Protein AF-A0AAD9UF44-F1 (afdb_monomer)

InterPro domains:
  IPR000109 Proton-dependent oligopeptide transporter family [PF00854] (43-262)
  IPR018456 PTR2 family proton/oligopeptide symporter, conserved site [PS01022] (32-56)
  IPR018456 PTR2 family proton/oligopeptide symporter, conserved site [PS01023] (111-123)
  IPR036259 MFS transporter superfamily [G3DSA:1.20.1250.20] (1-266)
  IPR036259 MFS transporter superfamily [SSF103473] (2-171)

Solvent-accessible surface area (backbone atoms only — not comparable to full-atom values): 14264 Å² total; per-residue (Å²): 104,63,50,48,74,62,61,66,35,51,74,63,57,42,41,50,54,50,52,52,37,52,50,40,29,68,53,27,24,62,56,29,39,51,46,11,40,54,71,61,14,37,69,52,44,40,52,54,28,44,53,40,21,34,50,11,27,49,40,35,17,53,41,51,70,46,78,75,51,72,64,42,49,54,53,13,42,52,31,30,17,42,13,58,9,21,27,54,58,30,53,59,50,51,61,55,58,64,51,58,92,88,40,54,69,59,50,53,50,50,53,49,53,51,53,52,48,52,52,52,49,50,56,49,47,67,54,48,41,58,48,45,28,72,76,38,75,42,98,91,42,74,16,55,26,58,45,36,35,51,59,24,52,53,44,48,52,52,48,51,52,56,59,70,44,54,89,76,56,64,79,69,78,48,51,98,60,57,63,68,59,50,53,53,49,45,54,52,45,6,52,49,39,48,72,75,52,70,80,71,89,59,98,48,70,64,62,51,28,63,88,80,50,59,70,67,59,53,50,52,50,52,53,49,52,54,52,52,60,72,48,64,65,48,62,62,53,49,65,56,61,61,33,56,84,38,60,48,50,61,49,52,56,75,48,84,40,71,55,96,92,39,77,50,87,109

Mean predicted aligned error: 6.28 Å

Nearest PDB structures (foldseek):
  7pmy-assembly1_A  TM=9.221E-01  e=8.480E-14  Homo sapiens
  9bir-assembly1_A  TM=8.141E-01  e=5.556E-14  Rattus norvegicus
  9bis-assembly1_A  TM=8.127E-01  e=5.556E-14  Rattus norvegicus
  4uvm-assembly1_A  TM=8.093E-01  e=6.095E-09  Shewanella oneidensis MR-1
  7wn1-assembly1_A  TM=5.482E-01  e=1.557E-01  Plasmodium falciparum

pLDDT: mean 89.47, std 9.36, range [53.75, 98.31]

Secondary structure (DSSP, 8-state):
-HHHHTS---HHHHHHHHHHHHHHHHHHHHHHHHHIIIII-HHHHHHHHHHHHHHHHHHHHHHTTSS--THHHHHHHHHHHHHHHHHHHHHHHHHHTTS-TT-HHHHHHHHHHHHHHHHHHHHHHHHHHHHHHHH-EETTEE-HHHHHHHHHHHHHHHHHHHHHGGGTS--PPPPSS-HHHHHHHHHHHHHHHHHH-TTS--SSGGGGGBTTB-HHHHHHHHHHHHHHHHTTTHHHHHHHHGGGGTHHHHHHTTS--EETTEE---

Organism: Ridgeia piscesae (NCBI:txid27915)

Foldseek 3Di:
DCCCPQQVDDLVVVVVLLVVLVVLLQVLLVVLVLCQQAPDHLLVSLLVLLVLLLVLLVLQLVCLVDHRDPVSNSSSSNSNSNSNNSNVVSVLVQLLLQDDPVPVVVNVVSVVVVVVCVVVVVVCLVPVLLVQQPVDDDPRHGNSSVSSVVVSVVSVVVSVVSVVCVVVGDTDDRDHDRPVVVLVVLVVQLVVQCVPVVPDDDPDSSCSSPPVDDPVVSVVSVVVVVVVVVCVCVVVVCVVVSCVVRVVVVVVQVDFQDDPNDRDRD

Structure (mmCIF, N/CA/C/O backbone):
data_AF-A0AAD9UF44-F1
#
_entry.id   AF-A0AAD9UF44-F1
#
loop_
_atom_site.group_PDB
_atom_site.id
_atom_site.type_symbol
_atom_site.label_atom_id
_atom_site.label_alt_id
_atom_site.label_comp_id
_atom_site.label_asym_id
_atom_site.label_entity_id
_atom_site.label_seq_id
_atom_site.pdbx_PDB_ins_code
_atom_site.Cartn_x
_atom_site.Cartn_y
_atom_site.Cartn_z
_atom_site.occupancy
_atom_site.B_iso_or_equiv
_atom_site.auth_seq_id
_atom_site.auth_comp_id
_atom_site.auth_asym_id
_atom_site.auth_atom_id
_atom_site.pdbx_PDB_model_num
ATOM 1 N N . MET A 1 1 ? 13.968 -6.701 -10.784 1.00 79.31 1 MET A N 1
ATOM 2 C CA . MET A 1 1 ? 14.733 -6.682 -12.054 1.00 79.31 1 MET A CA 1
ATOM 3 C C . MET A 1 1 ? 15.156 -5.286 -12.457 1.00 79.31 1 MET A C 1
ATOM 5 O O . MET A 1 1 ? 16.344 -5.081 -12.625 1.00 79.31 1 MET A O 1
ATOM 9 N N . TYR A 1 2 ? 14.241 -4.314 -12.513 1.00 87.50 2 TYR A N 1
ATOM 10 C CA . TYR A 1 2 ? 14.585 -2.919 -12.820 1.00 87.50 2 TYR A CA 1
ATOM 11 C C . TYR A 1 2 ? 15.777 -2.379 -12.004 1.00 87.50 2 TYR A C 1
ATOM 13 O O . TYR A 1 2 ? 16.759 -1.916 -12.576 1.00 87.50 2 TYR A O 1
ATOM 21 N N . LEU A 1 3 ? 15.743 -2.547 -10.675 1.00 89.19 3 LEU A N 1
ATOM 22 C CA . LEU A 1 3 ? 16.818 -2.096 -9.780 1.00 89.19 3 LEU A CA 1
ATOM 23 C C . LEU A 1 3 ? 18.186 -2.721 -10.105 1.00 89.19 3 LEU A C 1
ATOM 25 O O . LEU A 1 3 ? 19.197 -2.039 -10.039 1.00 89.19 3 LEU A O 1
ATOM 29 N N . THR A 1 4 ? 18.230 -4.003 -10.473 1.00 88.50 4 THR A N 1
ATOM 30 C CA . THR A 1 4 ? 19.493 -4.720 -10.701 1.00 88.50 4 THR A CA 1
ATOM 31 C C . THR A 1 4 ? 19.984 -4.647 -12.145 1.00 88.50 4 THR A C 1
ATOM 33 O O . THR A 1 4 ? 21.180 -4.709 -12.369 1.00 88.50 4 THR A O 1
ATOM 36 N N . GLN A 1 5 ? 19.091 -4.546 -13.134 1.00 85.62 5 GLN A N 1
ATOM 37 C CA . GLN A 1 5 ? 19.452 -4.560 -14.560 1.00 85.62 5 GLN A CA 1
ATOM 38 C C . GLN A 1 5 ? 19.551 -3.165 -15.177 1.00 85.62 5 GLN A C 1
ATOM 40 O O . GLN A 1 5 ? 20.348 -2.969 -16.086 1.00 85.62 5 GLN A O 1
ATOM 45 N N . ARG A 1 6 ? 18.728 -2.206 -14.730 1.00 85.38 6 ARG A N 1
ATOM 46 C CA . ARG A 1 6 ? 18.731 -0.836 -15.269 1.00 85.38 6 ARG A CA 1
ATOM 47 C C . ARG A 1 6 ? 19.478 0.152 -14.389 1.00 85.38 6 ARG A C 1
ATOM 49 O O . ARG A 1 6 ? 20.141 1.024 -14.933 1.00 85.38 6 ARG A O 1
ATOM 56 N N . LEU A 1 7 ? 19.362 0.029 -13.067 1.00 88.00 7 LEU A N 1
ATOM 57 C CA . LEU A 1 7 ? 20.061 0.908 -12.118 1.00 88.00 7 LEU A CA 1
ATOM 58 C C . LEU A 1 7 ? 21.387 0.322 -11.613 1.00 88.00 7 LEU A C 1
ATOM 60 O O . LEU A 1 7 ? 22.055 0.970 -10.815 1.00 88.00 7 LEU A O 1
ATOM 64 N N . ASP A 1 8 ? 21.742 -0.886 -12.060 1.00 89.31 8 ASP A N 1
ATOM 65 C CA . ASP A 1 8 ? 22.980 -1.596 -11.707 1.00 89.31 8 ASP A CA 1
ATOM 66 C C . ASP A 1 8 ? 23.221 -1.731 -10.189 1.00 89.31 8 ASP A C 1
ATOM 68 O O . ASP A 1 8 ? 24.344 -1.746 -9.688 1.00 89.31 8 ASP A O 1
ATOM 72 N N . PHE A 1 9 ? 22.140 -1.816 -9.407 1.00 91.62 9 PHE A N 1
ATOM 73 C CA . PHE A 1 9 ? 22.252 -2.050 -7.973 1.00 91.62 9 PHE A CA 1
ATOM 74 C C . PHE A 1 9 ? 22.637 -3.494 -7.675 1.00 91.62 9 PHE A C 1
ATOM 76 O O . PHE A 1 9 ? 22.153 -4.440 -8.307 1.00 91.62 9 PHE A O 1
ATOM 83 N N . SER A 1 10 ? 23.428 -3.674 -6.613 1.00 93.69 10 SER A N 1
ATOM 84 C CA . SER A 1 10 ? 23.706 -5.002 -6.071 1.00 93.69 10 SER A CA 1
ATOM 85 C C . SER A 1 10 ? 22.402 -5.718 -5.685 1.00 93.69 10 SER A C 1
ATOM 87 O O . SER A 1 10 ? 21.395 -5.091 -5.334 1.00 93.69 10 SER A O 1
ATOM 89 N N . ARG A 1 11 ? 22.416 -7.057 -5.714 1.00 90.88 11 ARG A N 1
ATOM 90 C CA . ARG A 1 11 ? 21.256 -7.876 -5.312 1.00 90.88 11 ARG A CA 1
ATOM 91 C C . ARG A 1 11 ? 20.797 -7.554 -3.889 1.00 90.88 11 ARG A C 1
ATOM 93 O O . ARG A 1 11 ? 19.595 -7.557 -3.623 1.00 90.88 11 ARG A O 1
ATOM 100 N N . ASP A 1 12 ? 21.737 -7.248 -3.000 1.00 92.88 12 ASP A N 1
ATOM 101 C CA . ASP A 1 12 ? 21.445 -6.920 -1.609 1.00 92.88 12 ASP A CA 1
ATOM 102 C C . ASP A 1 12 ? 20.839 -5.523 -1.482 1.00 92.88 12 ASP A C 1
ATOM 104 O O . ASP A 1 12 ? 19.787 -5.382 -0.866 1.00 92.88 12 ASP A O 1
ATOM 108 N N . THR A 1 13 ? 21.399 -4.515 -2.160 1.00 93.12 13 THR A N 1
ATOM 109 C CA . THR A 1 13 ? 20.825 -3.157 -2.206 1.00 93.12 13 THR A CA 1
ATOM 110 C C . THR A 1 13 ? 19.405 -3.166 -2.774 1.00 93.12 13 THR A C 1
ATOM 112 O O . THR A 1 13 ? 18.510 -2.538 -2.212 1.00 93.12 13 THR A O 1
ATOM 115 N N . ALA A 1 14 ? 19.164 -3.915 -3.855 1.00 93.19 14 ALA A N 1
ATOM 116 C CA . ALA A 1 14 ? 17.833 -4.053 -4.440 1.00 93.19 14 ALA A CA 1
ATOM 117 C C . ALA A 1 14 ? 16.842 -4.741 -3.486 1.00 93.19 14 ALA A C 1
ATOM 119 O O . ALA A 1 14 ? 15.683 -4.335 -3.408 1.00 93.19 14 ALA A O 1
ATOM 120 N N . THR A 1 15 ? 17.300 -5.753 -2.742 1.00 93.56 15 THR A N 1
ATOM 121 C CA . THR A 1 15 ? 16.488 -6.454 -1.736 1.00 93.56 15 THR A CA 1
ATOM 122 C C . THR A 1 15 ? 16.142 -5.533 -0.567 1.00 93.56 15 THR A C 1
ATOM 124 O O . THR A 1 15 ? 14.986 -5.487 -0.155 1.00 93.56 15 THR A O 1
ATOM 127 N N . VAL A 1 16 ? 17.112 -4.759 -0.068 1.00 94.62 16 VAL A N 1
ATOM 128 C CA . VAL A 1 16 ? 16.886 -3.764 0.990 1.00 94.62 16 VAL A CA 1
ATOM 129 C C . VAL A 1 16 ? 15.868 -2.729 0.528 1.00 94.62 16 VAL A C 1
ATOM 131 O O . VAL A 1 16 ? 14.883 -2.513 1.222 1.00 94.62 16 VAL A O 1
ATOM 134 N N . LEU A 1 17 ? 16.043 -2.148 -0.662 1.00 94.75 17 LEU A N 1
ATOM 135 C CA . LEU A 1 17 ? 15.127 -1.129 -1.174 1.00 94.75 17 LEU A CA 1
ATOM 136 C C . LEU A 1 17 ? 13.700 -1.672 -1.366 1.00 94.75 17 LEU A C 1
ATOM 138 O O . LEU A 1 17 ? 12.736 -0.988 -1.026 1.00 94.75 17 LEU A O 1
ATOM 142 N N . PHE A 1 18 ? 13.562 -2.908 -1.857 1.00 94.88 18 PHE A N 1
ATOM 143 C CA . PHE A 1 18 ? 12.270 -3.586 -1.972 1.00 94.88 18 PHE A CA 1
ATOM 144 C C . PHE A 1 18 ? 11.593 -3.756 -0.605 1.00 94.88 18 PHE A C 1
ATOM 146 O O . PHE A 1 18 ? 10.444 -3.355 -0.435 1.00 94.88 18 PHE A O 1
ATOM 153 N N . HIS A 1 19 ? 12.303 -4.289 0.391 1.00 95.88 19 HIS A N 1
ATOM 154 C CA . HIS A 1 19 ? 11.729 -4.504 1.724 1.00 95.88 19 HIS A CA 1
ATOM 155 C C . HIS A 1 19 ? 11.497 -3.197 2.489 1.00 95.88 19 HIS A C 1
ATOM 157 O O . HIS A 1 19 ? 10.530 -3.100 3.237 1.00 95.88 19 HIS A O 1
ATOM 163 N N . SER A 1 20 ? 12.300 -2.153 2.260 1.00 96.44 20 SER A N 1
ATOM 164 C CA . SER A 1 20 ? 12.020 -0.805 2.770 1.00 96.44 20 SER A CA 1
ATOM 165 C C . SER A 1 20 ? 10.730 -0.232 2.181 1.00 96.44 20 SER A C 1
ATOM 167 O O . SER A 1 20 ? 9.935 0.361 2.907 1.00 96.44 20 SER A O 1
ATOM 169 N N . PHE A 1 21 ? 10.487 -0.444 0.885 1.00 96.69 21 PHE A N 1
ATOM 170 C CA . PHE A 1 21 ? 9.231 -0.070 0.236 1.00 96.69 21 PHE A CA 1
ATOM 171 C C . PHE A 1 21 ? 8.027 -0.833 0.814 1.00 96.69 21 PHE A C 1
ATOM 173 O O . PHE A 1 21 ? 6.990 -0.227 1.101 1.00 96.69 21 PHE A O 1
ATOM 180 N N . VAL A 1 22 ? 8.165 -2.146 1.025 1.00 95.88 22 VAL A N 1
ATOM 181 C CA . VAL A 1 22 ? 7.124 -2.979 1.647 1.00 95.88 22 VAL A CA 1
ATOM 182 C C . VAL A 1 22 ? 6.835 -2.501 3.070 1.00 95.88 22 VAL A C 1
ATOM 184 O O . VAL A 1 22 ? 5.681 -2.221 3.393 1.00 95.88 22 VAL A O 1
ATOM 187 N N . ALA A 1 23 ? 7.870 -2.314 3.893 1.00 95.88 23 ALA A N 1
ATOM 188 C CA . ALA A 1 23 ? 7.734 -1.817 5.259 1.00 95.88 23 ALA A CA 1
ATOM 189 C C . ALA A 1 23 ? 7.025 -0.456 5.300 1.00 95.88 23 ALA A C 1
ATOM 191 O O . ALA A 1 23 ? 6.068 -0.280 6.054 1.00 95.88 23 ALA A O 1
ATOM 192 N N . LEU A 1 24 ? 7.424 0.484 4.436 1.00 96.94 24 LEU A N 1
ATOM 193 C CA . LEU A 1 24 ? 6.758 1.780 4.313 1.00 96.94 24 LEU A CA 1
ATOM 194 C C . LEU A 1 24 ? 5.266 1.609 3.987 1.00 96.94 24 LEU A C 1
ATOM 196 O O . LEU A 1 24 ? 4.430 2.204 4.658 1.00 96.94 24 LEU A O 1
ATOM 200 N N . SER A 1 25 ? 4.931 0.742 3.029 1.00 96.75 25 SER A N 1
ATOM 201 C CA . SER A 1 25 ? 3.555 0.468 2.576 1.00 96.75 25 SER A CA 1
ATOM 202 C C . SER A 1 25 ? 2.647 -0.199 3.619 1.00 96.75 25 SER A C 1
ATOM 204 O O . SER A 1 25 ? 1.429 -0.265 3.415 1.00 96.75 25 SER A O 1
ATOM 206 N N . TYR A 1 26 ? 3.217 -0.728 4.706 1.00 95.19 26 TYR A N 1
ATOM 207 C CA . TYR A 1 26 ? 2.486 -1.331 5.826 1.00 95.19 26 TYR A CA 1
ATOM 208 C C . TYR A 1 26 ? 2.574 -0.520 7.128 1.00 95.19 26 TYR A C 1
ATOM 210 O O . TYR A 1 26 ? 1.765 -0.741 8.024 1.00 95.19 26 TYR A O 1
ATOM 218 N N . ILE A 1 27 ? 3.462 0.476 7.209 1.00 94.81 27 ILE A N 1
ATOM 219 C CA . ILE A 1 27 ? 3.512 1.458 8.307 1.00 94.81 27 ILE A CA 1
ATOM 220 C C . ILE A 1 27 ? 2.616 2.671 8.016 1.00 94.81 27 ILE A C 1
ATOM 222 O O . ILE A 1 27 ? 1.903 3.155 8.897 1.00 94.81 27 ILE A O 1
ATOM 226 N N . THR A 1 28 ? 2.598 3.150 6.770 1.00 95.62 28 THR A N 1
ATOM 227 C CA . THR A 1 28 ? 1.795 4.310 6.348 1.00 95.62 28 THR A CA 1
ATOM 228 C C . THR A 1 28 ? 0.273 4.169 6.515 1.00 95.62 28 THR A C 1
ATOM 230 O O . THR A 1 28 ? -0.350 5.211 6.739 1.00 95.62 28 THR A O 1
ATOM 233 N N . PRO A 1 29 ? -0.354 2.966 6.524 1.00 95.50 29 PRO A N 1
ATOM 234 C CA . PRO A 1 29 ? -1.749 2.804 6.934 1.00 95.50 29 PRO A CA 1
ATOM 235 C C . PRO A 1 29 ? -2.080 3.473 8.273 1.00 95.50 29 PRO A C 1
ATOM 237 O O . PRO A 1 29 ? -3.102 4.144 8.377 1.00 95.50 29 PRO A O 1
ATOM 240 N N . LEU A 1 30 ? -1.208 3.358 9.283 1.00 92.19 30 LEU A N 1
ATOM 241 C CA . LEU A 1 30 ? -1.450 3.943 10.606 1.00 92.19 30 LEU A CA 1
ATOM 242 C C . LEU A 1 30 ? -1.645 5.462 10.514 1.00 92.19 30 LEU A C 1
ATOM 244 O O . LEU A 1 30 ? -2.584 6.015 11.081 1.00 92.19 30 LEU A O 1
ATOM 248 N N . PHE A 1 31 ? -0.780 6.126 9.750 1.00 92.88 31 PHE A N 1
ATOM 249 C CA . PHE A 1 31 ? -0.865 7.564 9.524 1.00 92.88 31 PHE A CA 1
ATOM 250 C C . PHE A 1 31 ? -2.090 7.931 8.685 1.00 92.88 31 PHE A C 1
ATOM 252 O O . PHE A 1 31 ? -2.783 8.886 9.022 1.00 92.88 31 PHE A O 1
ATOM 259 N N . GLY A 1 32 ? -2.395 7.155 7.639 1.00 92.88 32 GLY A N 1
ATOM 260 C CA . GLY A 1 32 ? -3.593 7.349 6.821 1.00 92.88 32 GLY A CA 1
ATOM 261 C C . GLY A 1 32 ? -4.877 7.309 7.651 1.00 92.88 32 GLY A C 1
ATOM 262 O O . GLY A 1 32 ? -5.686 8.231 7.563 1.00 92.88 32 GLY A O 1
ATOM 263 N N . ALA A 1 33 ? -5.016 6.304 8.521 1.00 91.50 33 ALA A N 1
ATOM 264 C CA . ALA A 1 33 ? -6.160 6.162 9.419 1.00 91.50 33 ALA A CA 1
ATOM 265 C C . ALA A 1 33 ? -6.268 7.332 10.412 1.00 91.50 33 ALA A C 1
ATOM 267 O O . ALA A 1 33 ? -7.319 7.957 10.503 1.00 91.50 33 ALA A O 1
ATOM 268 N N . ILE A 1 34 ? -5.170 7.703 11.089 1.00 90.50 34 ILE A N 1
ATOM 269 C CA . ILE A 1 34 ? -5.163 8.837 12.034 1.00 90.50 34 ILE A CA 1
ATOM 270 C C . ILE A 1 34 ? -5.603 10.133 11.341 1.00 90.50 34 ILE A C 1
ATOM 272 O O . ILE A 1 34 ? -6.437 10.870 11.865 1.00 90.50 34 ILE A O 1
ATOM 276 N N . ILE A 1 35 ? -5.046 10.417 10.161 1.00 91.81 35 ILE A N 1
ATOM 277 C CA . ILE A 1 35 ? -5.339 11.638 9.402 1.00 91.81 35 ILE A CA 1
ATOM 278 C C . ILE A 1 35 ? -6.803 11.648 8.932 1.00 91.81 35 ILE A C 1
ATOM 280 O O . ILE A 1 35 ? -7.457 12.696 8.978 1.00 91.81 35 ILE A O 1
ATOM 284 N N . ALA A 1 36 ? -7.326 10.494 8.508 1.00 92.19 36 ALA A N 1
ATOM 285 C CA . ALA A 1 36 ? -8.703 10.350 8.048 1.00 92.19 36 ALA A CA 1
ATOM 286 C C . ALA A 1 36 ? -9.706 10.517 9.187 1.00 92.19 36 ALA A C 1
ATOM 288 O O . ALA A 1 36 ? -10.637 11.310 9.056 1.00 92.19 36 ALA A O 1
ATOM 289 N N . ASP A 1 37 ? -9.494 9.818 10.298 1.00 90.00 37 ASP A N 1
ATOM 290 C CA . ASP A 1 37 ? -10.449 9.788 11.400 1.00 90.00 37 ASP A CA 1
ATOM 291 C C . ASP A 1 37 ? -10.413 11.076 12.233 1.00 90.00 37 ASP A C 1
ATOM 293 O O . ASP A 1 37 ? -11.454 11.496 12.722 1.00 90.00 37 ASP A O 1
ATOM 297 N N . SER A 1 38 ? -9.251 11.736 12.365 1.00 87.62 38 SER A N 1
ATOM 298 C CA . SER A 1 38 ? -9.099 12.902 13.256 1.00 87.62 38 SER A CA 1
ATOM 299 C C . SER A 1 38 ? -9.236 14.269 12.576 1.00 87.62 38 SER A C 1
ATOM 301 O O . SER A 1 38 ? -9.514 15.245 13.270 1.00 87.62 38 SER A O 1
ATOM 303 N N . TYR A 1 39 ? -8.987 14.388 11.263 1.00 86.94 39 TYR A N 1
ATOM 304 C CA . TYR A 1 39 ? -8.827 15.709 10.628 1.00 86.94 39 TYR A CA 1
ATOM 305 C C . TYR A 1 39 ? -9.585 15.878 9.311 1.00 86.94 39 TYR A C 1
ATOM 307 O O . TYR A 1 39 ? -10.385 16.800 9.178 1.00 86.94 39 TYR A O 1
ATOM 315 N N . PHE A 1 40 ? -9.311 15.038 8.309 1.00 89.12 40 PHE A N 1
ATOM 316 C CA . PHE A 1 40 ? -9.731 15.323 6.929 1.00 89.12 40 PHE A CA 1
ATOM 317 C C . PHE A 1 40 ? -10.955 14.525 6.469 1.00 89.12 40 PHE A C 1
ATOM 319 O O . PHE A 1 40 ? -11.552 14.875 5.449 1.00 89.12 40 PHE A O 1
ATOM 326 N N . GLY A 1 41 ? -11.340 13.471 7.190 1.00 92.25 41 GLY A N 1
ATOM 327 C CA . GLY A 1 41 ? -12.344 12.509 6.743 1.00 92.25 41 GLY A CA 1
ATOM 328 C C . GLY A 1 41 ? -11.798 11.533 5.693 1.00 92.25 41 GLY A C 1
ATOM 329 O O . GLY A 1 41 ? -10.873 11.836 4.931 1.00 92.25 41 GLY A O 1
ATOM 330 N N . ARG A 1 42 ? -12.406 10.344 5.626 1.00 93.94 42 ARG A N 1
ATOM 331 C CA . ARG A 1 42 ? -11.946 9.222 4.785 1.00 93.94 42 ARG A CA 1
ATOM 332 C C . ARG A 1 42 ? -11.889 9.579 3.297 1.00 93.94 42 ARG A C 1
ATOM 334 O O . ARG A 1 42 ? -10.874 9.325 2.657 1.00 93.94 42 ARG A O 1
ATOM 341 N N . TYR A 1 43 ? -12.921 10.242 2.764 1.00 95.75 43 TYR A N 1
ATOM 342 C CA . TYR A 1 43 ? -12.984 10.641 1.349 1.00 95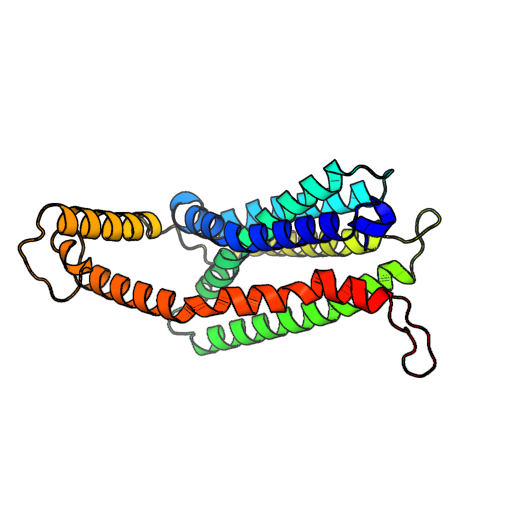.75 43 TYR A CA 1
ATOM 343 C C . TYR A 1 43 ? -11.791 11.516 0.921 1.00 95.75 43 TYR A C 1
ATOM 345 O O . TYR A 1 43 ? -11.130 11.227 -0.077 1.00 95.75 43 TYR A O 1
ATOM 353 N N . ASN A 1 44 ? -11.485 12.572 1.685 1.00 94.88 44 ASN A N 1
ATOM 354 C CA . ASN A 1 44 ? -10.415 13.506 1.328 1.00 94.88 44 ASN A CA 1
ATOM 355 C C . ASN A 1 44 ? -9.036 12.847 1.438 1.00 94.88 44 ASN A C 1
ATOM 357 O O . ASN A 1 44 ? -8.192 13.062 0.572 1.00 94.88 44 ASN A O 1
ATOM 361 N N . VAL A 1 45 ? -8.813 12.012 2.460 1.00 96.19 45 VAL A N 1
ATOM 362 C CA . VAL A 1 45 ? -7.549 11.272 2.608 1.00 96.19 45 VAL A CA 1
ATOM 363 C C . VAL A 1 45 ? -7.332 10.302 1.455 1.00 96.19 45 VAL A C 1
ATOM 365 O O . VAL A 1 45 ? -6.237 10.281 0.894 1.00 96.19 45 VAL A O 1
ATOM 368 N N . ILE A 1 46 ? -8.369 9.561 1.045 1.00 97.31 46 ILE A N 1
ATOM 369 C CA . ILE A 1 46 ? -8.295 8.685 -0.131 1.00 97.31 46 ILE A CA 1
ATOM 370 C C . ILE A 1 46 ? -7.912 9.502 -1.364 1.00 97.31 46 ILE A C 1
ATOM 372 O O . ILE A 1 46 ? -6.985 9.118 -2.073 1.00 97.31 46 ILE A O 1
ATOM 376 N N . LEU A 1 47 ? -8.566 10.643 -1.605 1.00 97.19 47 LEU A N 1
ATOM 377 C CA . LEU A 1 47 ? -8.297 11.474 -2.779 1.00 97.19 47 LEU A CA 1
ATOM 378 C C . LEU A 1 47 ? -6.865 12.039 -2.779 1.00 97.19 47 LEU A C 1
ATOM 380 O O . LEU A 1 47 ? -6.148 11.883 -3.767 1.00 97.19 47 LEU A O 1
ATOM 384 N N . TYR A 1 48 ? -6.420 12.653 -1.678 1.00 97.31 48 TYR A N 1
ATOM 385 C CA . TYR A 1 48 ? -5.081 13.246 -1.591 1.00 97.31 48 TYR A CA 1
ATOM 386 C C . TYR A 1 48 ? -3.976 12.197 -1.715 1.00 97.31 48 TYR A C 1
ATOM 388 O O . TYR A 1 48 ? -3.031 12.383 -2.484 1.00 97.31 48 TYR A O 1
ATOM 396 N N . LEU A 1 49 ? -4.104 11.066 -1.020 1.00 97.81 49 LEU A N 1
ATOM 397 C CA . LEU A 1 49 ? -3.121 9.992 -1.122 1.00 97.81 49 LEU A CA 1
ATOM 398 C C . LEU A 1 49 ? -3.162 9.293 -2.484 1.00 97.81 49 LEU A C 1
ATOM 400 O O . LEU A 1 49 ? -2.121 8.827 -2.945 1.00 97.81 49 LEU A O 1
ATOM 404 N N . SER A 1 50 ? -4.313 9.269 -3.164 1.00 97.81 50 SER A N 1
ATOM 405 C CA . SER A 1 50 ? -4.416 8.760 -4.538 1.00 97.81 50 SER A CA 1
ATOM 406 C C . SER A 1 50 ? -3.632 9.627 -5.521 1.00 97.81 50 SER A C 1
ATOM 408 O O . SER A 1 50 ? -2.933 9.095 -6.380 1.00 97.81 50 SER A O 1
ATOM 410 N N . VAL A 1 51 ? -3.657 10.953 -5.349 1.00 98.00 51 VAL A N 1
ATOM 411 C CA . VAL A 1 51 ? -2.829 11.885 -6.135 1.00 98.00 51 VAL A CA 1
ATOM 412 C C . VAL A 1 51 ? -1.338 11.695 -5.838 1.00 98.00 51 VAL A C 1
ATOM 414 O O . VAL A 1 51 ? -0.531 11.666 -6.768 1.00 98.00 51 VAL A O 1
ATOM 417 N N . VAL A 1 52 ? -0.955 11.506 -4.570 1.00 98.25 52 VAL A N 1
ATOM 418 C CA . VAL A 1 52 ? 0.434 11.180 -4.187 1.00 98.25 52 VAL A CA 1
ATOM 419 C C . VAL A 1 52 ? 0.886 9.865 -4.831 1.00 98.25 52 VAL A C 1
ATOM 421 O O . VAL A 1 52 ? 1.966 9.804 -5.422 1.00 98.25 52 VAL A O 1
ATOM 424 N N . TYR A 1 53 ? 0.042 8.831 -4.785 1.00 98.31 53 TYR A N 1
ATOM 425 C CA . TYR A 1 53 ? 0.317 7.538 -5.409 1.00 98.31 53 TYR A CA 1
ATOM 426 C C . TYR A 1 53 ? 0.472 7.687 -6.932 1.00 98.31 53 TYR A C 1
ATOM 428 O O . TYR A 1 53 ? 1.465 7.236 -7.508 1.00 98.31 53 TYR A O 1
ATOM 436 N N . LEU A 1 54 ? -0.462 8.367 -7.600 1.00 98.31 54 LEU A N 1
ATOM 437 C CA . LEU A 1 54 ? -0.390 8.631 -9.036 1.00 98.31 54 LEU A CA 1
ATOM 438 C C . LEU A 1 54 ? 0.897 9.380 -9.410 1.00 98.31 54 LEU A C 1
ATOM 440 O O . LEU A 1 54 ? 1.592 8.977 -10.341 1.00 98.31 54 LEU A O 1
ATOM 444 N N . THR A 1 55 ? 1.263 10.406 -8.641 1.00 98.19 55 THR A N 1
ATOM 445 C CA . THR A 1 55 ? 2.502 11.172 -8.841 1.00 98.19 55 THR A CA 1
ATOM 446 C C . THR A 1 55 ? 3.733 10.271 -8.745 1.00 98.19 55 THR A C 1
ATOM 448 O O . THR A 1 55 ? 4.605 10.325 -9.611 1.00 98.19 55 THR A O 1
ATOM 451 N N . GLY A 1 56 ? 3.784 9.378 -7.752 1.00 98.12 56 GLY A N 1
ATOM 452 C CA . GLY A 1 56 ? 4.848 8.382 -7.633 1.00 98.12 56 GLY A CA 1
ATOM 453 C C . GLY A 1 56 ? 4.944 7.451 -8.848 1.00 98.12 56 GLY A C 1
ATOM 454 O O . GLY A 1 56 ? 6.043 7.231 -9.357 1.00 98.12 56 GLY A O 1
ATOM 455 N N . ASN A 1 57 ? 3.816 6.959 -9.375 1.00 97.56 57 ASN A N 1
ATOM 456 C CA . ASN A 1 57 ? 3.813 6.129 -10.590 1.00 97.56 57 ASN A CA 1
ATOM 457 C C . ASN A 1 57 ? 4.274 6.903 -11.834 1.00 97.56 57 ASN A C 1
ATOM 459 O O . ASN A 1 57 ? 5.011 6.357 -12.656 1.00 97.56 57 ASN A O 1
ATOM 463 N N . ILE A 1 58 ? 3.880 8.173 -11.973 1.00 97.06 58 ILE A N 1
ATOM 464 C CA . ILE A 1 58 ? 4.327 9.034 -13.077 1.00 97.06 58 ILE A CA 1
ATOM 465 C C . ILE A 1 58 ? 5.844 9.238 -13.003 1.00 97.06 58 ILE A C 1
ATOM 467 O O . ILE A 1 58 ? 6.531 9.046 -14.004 1.00 97.06 58 ILE A O 1
ATOM 471 N N . ILE A 1 59 ? 6.389 9.542 -11.819 1.00 96.44 59 ILE A N 1
ATOM 472 C CA . ILE A 1 59 ? 7.840 9.683 -11.624 1.00 96.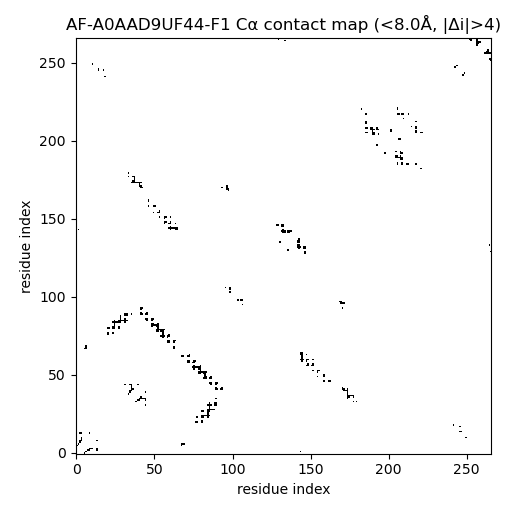44 59 ILE A CA 1
ATOM 473 C C . ILE A 1 59 ? 8.556 8.363 -11.941 1.00 96.44 59 ILE A C 1
ATOM 475 O O . ILE A 1 59 ? 9.556 8.379 -12.659 1.00 96.44 59 ILE A O 1
ATOM 479 N N . MET A 1 60 ? 8.043 7.214 -11.483 1.00 95.50 60 MET A N 1
ATOM 480 C CA . MET A 1 60 ? 8.617 5.902 -11.819 1.00 95.50 60 MET A CA 1
ATOM 481 C C . MET A 1 60 ? 8.647 5.672 -13.337 1.00 95.50 60 MET A C 1
ATOM 483 O O . MET A 1 60 ? 9.653 5.234 -13.887 1.00 95.50 60 MET A O 1
ATOM 487 N N . THR A 1 61 ? 7.558 6.016 -14.023 1.00 94.06 61 THR A N 1
ATOM 488 C CA . THR A 1 61 ? 7.417 5.845 -15.474 1.00 94.06 61 THR A CA 1
ATOM 489 C C . THR A 1 61 ? 8.395 6.730 -16.243 1.00 94.06 61 THR A C 1
ATOM 491 O O . THR A 1 61 ? 9.128 6.234 -17.094 1.00 94.06 61 THR A O 1
ATOM 494 N N . ILE A 1 62 ? 8.460 8.024 -15.911 1.00 92.56 62 ILE A N 1
ATOM 495 C CA . ILE A 1 62 ? 9.367 8.982 -16.561 1.00 92.56 62 ILE A CA 1
ATOM 496 C C . ILE A 1 62 ? 10.825 8.582 -16.321 1.00 92.56 62 ILE A C 1
ATOM 498 O O . ILE A 1 62 ? 11.624 8.550 -17.253 1.00 92.56 62 ILE A O 1
ATOM 502 N N . THR A 1 63 ? 11.175 8.229 -15.083 1.00 92.00 63 THR A N 1
ATOM 503 C CA . THR A 1 63 ? 12.559 7.876 -14.724 1.00 92.00 63 THR A CA 1
ATOM 504 C C . THR A 1 63 ? 13.023 6.573 -15.370 1.00 92.00 63 THR A C 1
ATOM 506 O O . THR A 1 63 ? 14.214 6.411 -15.618 1.00 92.00 63 THR A O 1
ATOM 509 N N . ALA A 1 64 ? 12.091 5.682 -15.719 1.00 89.50 64 ALA A N 1
ATOM 510 C CA . ALA A 1 64 ? 12.371 4.495 -16.518 1.00 89.50 64 ALA A CA 1
ATOM 511 C C . ALA A 1 64 ? 12.600 4.791 -18.017 1.00 89.50 64 ALA A C 1
ATOM 513 O O . ALA A 1 64 ? 13.111 3.920 -18.722 1.00 89.50 64 ALA A O 1
ATOM 514 N N . MET A 1 65 ? 12.229 5.981 -18.512 1.00 87.31 65 MET A N 1
ATOM 515 C CA . MET A 1 65 ? 12.488 6.432 -19.893 1.00 87.31 65 MET A CA 1
ATOM 516 C C . MET A 1 65 ? 13.804 7.206 -20.030 1.00 87.31 65 MET A C 1
ATOM 518 O O . MET A 1 65 ? 14.390 7.248 -21.109 1.00 87.31 65 MET A O 1
ATOM 522 N N . THR A 1 66 ? 14.255 7.849 -18.955 1.00 85.44 66 THR A N 1
ATOM 523 C CA . THR A 1 66 ? 15.493 8.636 -18.931 1.00 85.44 66 THR A CA 1
ATOM 524 C C . THR A 1 66 ? 16.723 7.761 -18.665 1.00 85.44 66 THR A C 1
ATOM 526 O O . THR A 1 66 ? 16.580 6.631 -18.189 1.00 85.44 66 THR A O 1
ATOM 529 N N . PRO A 1 67 ? 17.949 8.262 -18.919 1.00 82.88 67 PRO A N 1
ATOM 530 C CA . PRO A 1 67 ? 19.165 7.588 -18.478 1.00 82.88 67 PRO A CA 1
ATOM 531 C C . PRO A 1 67 ? 19.117 7.228 -16.981 1.00 82.88 67 PRO A C 1
ATOM 533 O O . PRO A 1 67 ? 18.489 7.960 -16.209 1.00 82.88 67 PRO A O 1
ATOM 536 N N . PRO A 1 68 ? 19.768 6.125 -16.557 1.00 82.38 68 PRO A N 1
ATOM 537 C CA . PRO A 1 68 ? 19.673 5.625 -15.191 1.00 82.38 68 PRO A CA 1
ATOM 538 C C . PRO A 1 68 ? 20.039 6.694 -14.162 1.00 82.38 68 PRO A C 1
ATOM 540 O O . PRO A 1 68 ? 21.186 7.125 -14.064 1.00 82.38 68 PRO A O 1
ATOM 543 N N . PHE A 1 69 ? 19.053 7.099 -13.367 1.00 88.12 69 PHE A N 1
ATOM 544 C CA . PHE A 1 69 ? 19.244 8.024 -12.261 1.00 88.12 69 PHE A CA 1
ATOM 545 C C . PHE A 1 69 ? 18.539 7.482 -11.027 1.00 88.12 69 PHE A C 1
ATOM 547 O O . PHE A 1 69 ? 17.313 7.437 -10.964 1.00 88.12 69 PHE A O 1
ATOM 554 N N . TRP A 1 70 ? 19.325 7.047 -10.044 1.00 88.00 70 TRP A N 1
ATOM 555 C CA . TRP A 1 70 ? 18.838 6.279 -8.898 1.00 88.00 70 TRP A CA 1
ATOM 556 C C . TRP A 1 70 ? 17.823 7.022 -8.021 1.00 88.00 70 TRP A C 1
ATOM 558 O O . TRP A 1 70 ? 16.934 6.396 -7.442 1.00 88.00 70 TRP A O 1
ATOM 568 N N . LEU A 1 71 ? 17.935 8.349 -7.925 1.00 93.25 71 LEU A N 1
ATOM 569 C CA . LEU A 1 71 ? 17.091 9.155 -7.046 1.00 93.25 71 LEU A CA 1
ATOM 570 C C . LEU A 1 71 ? 15.626 9.136 -7.497 1.00 93.25 71 LEU A C 1
ATOM 572 O O . LEU A 1 71 ? 14.731 9.093 -6.659 1.00 93.25 71 LEU A O 1
ATOM 576 N N . GLY A 1 72 ? 15.378 9.119 -8.808 1.00 93.69 72 GLY A N 1
ATOM 577 C CA . GLY A 1 72 ? 14.030 9.118 -9.372 1.00 93.69 72 GLY A CA 1
ATOM 578 C C . GLY A 1 72 ? 13.182 7.930 -8.894 1.00 93.69 72 GLY A C 1
ATOM 579 O O . GLY A 1 72 ? 12.148 8.141 -8.258 1.00 93.69 72 GLY A O 1
ATOM 580 N N . PRO A 1 73 ? 13.634 6.683 -9.110 1.00 93.94 73 PRO A N 1
ATOM 581 C CA . PRO A 1 73 ? 12.969 5.484 -8.610 1.00 93.94 73 PRO A CA 1
ATOM 582 C C . PRO A 1 73 ? 12.846 5.427 -7.085 1.00 93.94 73 PRO A C 1
ATOM 584 O O . PRO A 1 73 ? 11.829 4.955 -6.587 1.00 93.94 73 PRO A O 1
ATOM 587 N N . VAL A 1 74 ? 13.833 5.920 -6.328 1.00 95.31 74 VAL A N 1
ATOM 588 C CA . VAL A 1 74 ? 13.752 5.957 -4.855 1.00 95.31 74 VAL A CA 1
ATOM 589 C C . VAL A 1 74 ? 12.648 6.907 -4.389 1.00 95.31 74 VAL A C 1
ATOM 591 O O . VAL A 1 74 ? 11.804 6.514 -3.585 1.00 95.31 74 VAL A O 1
ATOM 594 N N . VAL A 1 75 ? 12.602 8.129 -4.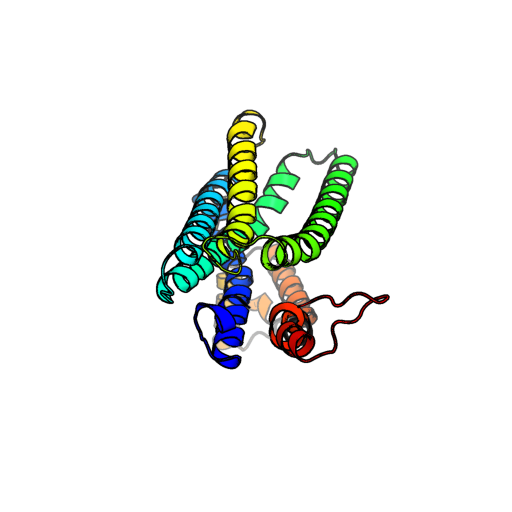929 1.00 96.75 75 VAL A N 1
ATOM 595 C CA . VAL A 1 75 ? 11.534 9.099 -4.637 1.00 96.75 75 VAL A CA 1
ATOM 596 C C . VAL A 1 75 ? 10.174 8.534 -5.045 1.00 96.75 75 VAL A C 1
ATOM 598 O O . VAL A 1 75 ? 9.218 8.605 -4.273 1.00 96.75 75 VAL A O 1
ATOM 601 N N . ALA A 1 76 ? 10.091 7.908 -6.220 1.00 97.38 76 ALA A N 1
ATOM 602 C CA . ALA A 1 76 ? 8.873 7.263 -6.684 1.00 97.38 76 ALA A CA 1
ATOM 603 C C . ALA A 1 76 ? 8.397 6.152 -5.735 1.00 97.38 76 ALA A C 1
ATOM 605 O O . ALA A 1 76 ? 7.220 6.127 -5.388 1.00 97.38 76 ALA A O 1
ATOM 606 N N . LEU A 1 77 ? 9.289 5.271 -5.266 1.00 97.06 77 LEU A N 1
ATOM 607 C CA . LEU A 1 77 ? 8.945 4.210 -4.312 1.00 97.06 77 LEU A CA 1
ATOM 608 C C . LEU A 1 77 ? 8.439 4.772 -2.980 1.00 97.06 77 LEU A C 1
ATOM 610 O O . LEU A 1 77 ? 7.483 4.235 -2.428 1.00 97.06 77 LEU A O 1
ATOM 614 N N . ILE A 1 78 ? 9.023 5.865 -2.482 1.00 98.06 78 ILE A N 1
ATOM 615 C CA . ILE A 1 78 ? 8.550 6.527 -1.257 1.00 98.06 78 ILE A CA 1
ATOM 616 C C . ILE A 1 78 ? 7.127 7.065 -1.447 1.00 98.06 78 ILE A C 1
ATOM 618 O O . ILE A 1 78 ? 6.258 6.824 -0.606 1.00 98.06 78 ILE A O 1
ATOM 622 N N . LEU A 1 79 ? 6.862 7.756 -2.559 1.00 98.25 79 LEU A N 1
ATOM 623 C CA . LEU A 1 79 ? 5.534 8.299 -2.863 1.00 98.25 79 LEU A CA 1
ATOM 624 C C . LEU A 1 79 ? 4.500 7.189 -3.080 1.00 98.25 79 LEU A C 1
ATOM 626 O O . LEU A 1 79 ? 3.414 7.243 -2.505 1.00 98.25 79 LEU A O 1
ATOM 630 N N . ILE A 1 80 ? 4.851 6.155 -3.850 1.00 98.31 80 ILE A N 1
ATOM 631 C CA . ILE A 1 80 ? 3.996 4.986 -4.086 1.00 98.31 80 ILE A CA 1
ATOM 632 C C . ILE A 1 80 ? 3.694 4.284 -2.763 1.00 98.31 80 ILE A C 1
ATOM 634 O O . ILE A 1 80 ? 2.529 4.018 -2.486 1.00 98.31 80 ILE A O 1
ATOM 638 N N . GLY A 1 81 ? 4.709 4.021 -1.935 1.00 97.94 81 GLY A N 1
ATOM 639 C CA . GLY A 1 81 ? 4.555 3.321 -0.657 1.00 97.94 81 GLY A CA 1
ATOM 640 C C . GLY A 1 81 ? 3.712 4.111 0.345 1.00 97.94 81 GLY A C 1
ATOM 641 O O . GLY A 1 81 ? 2.882 3.553 1.063 1.00 97.94 81 GLY A O 1
ATOM 642 N N . THR A 1 82 ? 3.859 5.436 0.340 1.00 97.81 82 THR A N 1
ATOM 643 C CA . THR A 1 82 ? 3.036 6.337 1.156 1.00 97.81 82 THR A CA 1
ATOM 644 C C . THR A 1 82 ? 1.586 6.356 0.686 1.00 97.81 82 THR A C 1
ATOM 646 O O . THR A 1 82 ? 0.679 6.183 1.498 1.00 97.81 82 THR A O 1
ATOM 649 N N . GLY A 1 83 ? 1.362 6.507 -0.620 1.00 97.56 83 GLY A N 1
ATOM 650 C CA . GLY A 1 83 ? 0.029 6.520 -1.210 1.00 97.56 83 GLY A CA 1
ATOM 651 C C . GLY A 1 83 ? -0.699 5.186 -1.040 1.00 97.56 83 GLY A C 1
ATOM 652 O O . GLY A 1 83 ? -1.769 5.144 -0.442 1.00 97.56 83 GLY A O 1
ATOM 653 N N . THR A 1 84 ? -0.102 4.079 -1.492 1.00 96.12 84 THR A N 1
ATOM 654 C CA . THR A 1 84 ? -0.724 2.747 -1.412 1.00 96.12 84 THR A CA 1
ATOM 655 C C . THR A 1 84 ? -1.031 2.344 0.028 1.00 96.12 84 THR A C 1
ATOM 657 O O . THR A 1 84 ? -2.132 1.882 0.311 1.00 96.12 84 THR A O 1
ATOM 660 N N . GLY A 1 85 ? -0.104 2.558 0.966 1.00 95.88 85 GLY A N 1
ATOM 661 C CA . GLY A 1 85 ? -0.321 2.168 2.352 1.00 95.88 85 GLY A CA 1
ATOM 662 C C . GLY A 1 85 ? -1.346 3.051 3.060 1.00 95.88 85 GLY A C 1
ATOM 663 O O . GLY A 1 85 ? -2.271 2.526 3.674 1.00 95.88 85 GLY A O 1
ATOM 664 N N . GLY A 1 86 ? -1.268 4.376 2.924 1.00 95.56 86 GLY A N 1
ATOM 665 C CA . GLY A 1 86 ? -2.201 5.268 3.619 1.00 95.56 86 GLY A CA 1
ATOM 666 C C . GLY A 1 86 ? -3.655 5.185 3.117 1.00 95.56 86 GLY A C 1
ATOM 667 O O . GLY A 1 86 ? -4.579 5.460 3.881 1.00 95.56 86 GLY A O 1
ATOM 668 N N . ILE A 1 87 ? -3.885 4.750 1.871 1.00 96.44 87 ILE A N 1
ATOM 669 C CA . ILE A 1 87 ? -5.234 4.545 1.310 1.00 96.44 87 ILE A CA 1
ATOM 670 C C . ILE A 1 87 ? -5.914 3.289 1.889 1.00 96.44 87 ILE A C 1
ATOM 672 O O . ILE A 1 87 ? -7.128 3.305 2.104 1.00 96.44 87 ILE A O 1
ATOM 676 N N . LYS A 1 88 ? -5.156 2.213 2.166 1.00 94.19 88 LYS A N 1
ATOM 677 C CA . LYS A 1 88 ? -5.676 0.885 2.567 1.00 94.19 88 LYS A CA 1
ATOM 678 C C . LYS A 1 88 ? -6.735 0.907 3.682 1.00 94.19 88 LYS A C 1
ATOM 680 O O . LYS A 1 88 ? -7.804 0.336 3.466 1.00 94.19 88 LYS A O 1
ATOM 685 N N . PRO A 1 89 ? -6.497 1.523 4.857 1.00 93.19 89 PRO A N 1
ATOM 686 C CA . PRO A 1 89 ? -7.482 1.495 5.938 1.00 93.19 89 PRO A CA 1
ATOM 687 C C . PRO A 1 89 ? -8.703 2.363 5.618 1.00 93.19 89 PRO A C 1
ATOM 689 O O . PRO A 1 89 ? -9.805 2.072 6.074 1.00 93.19 89 PRO A O 1
ATOM 692 N N . CYS A 1 90 ? -8.522 3.402 4.799 1.00 94.31 90 CYS A N 1
ATOM 693 C CA . CYS A 1 90 ? -9.563 4.370 4.488 1.00 94.31 90 CYS A CA 1
ATOM 694 C C . CYS A 1 90 ? -10.561 3.832 3.458 1.00 94.31 90 CYS A C 1
ATOM 696 O O . CYS A 1 90 ? -11.757 4.031 3.632 1.00 94.31 90 CYS A O 1
ATOM 698 N N . VAL A 1 91 ? -10.100 3.150 2.400 1.00 95.50 91 VAL A N 1
ATOM 699 C CA . VAL A 1 91 ? -10.977 2.654 1.317 1.00 95.50 91 VAL A CA 1
ATOM 700 C C . VAL A 1 91 ? -11.943 1.589 1.810 1.00 95.50 91 VAL A C 1
ATOM 702 O O . VAL A 1 91 ? -13.128 1.663 1.501 1.00 95.50 91 VAL A O 1
ATOM 705 N N . ASN A 1 92 ? -11.459 0.633 2.606 1.00 92.50 92 ASN A N 1
ATOM 706 C CA . ASN A 1 92 ? -12.308 -0.435 3.132 1.00 92.50 92 ASN A CA 1
ATOM 707 C C . ASN A 1 92 ? -13.388 0.133 4.059 1.00 92.50 92 ASN A C 1
ATOM 709 O O . ASN A 1 92 ? -14.558 -0.222 3.937 1.00 92.50 92 ASN A O 1
ATOM 713 N N . ALA A 1 93 ? -12.998 1.053 4.946 1.00 93.06 93 ALA A N 1
ATOM 714 C CA . ALA A 1 93 ? -13.921 1.710 5.861 1.00 93.06 93 ALA A CA 1
ATOM 715 C C . ALA A 1 93 ? -14.933 2.594 5.110 1.00 93.06 93 ALA A C 1
ATOM 717 O O . ALA A 1 93 ? -16.131 2.490 5.344 1.00 93.06 93 ALA A O 1
ATOM 718 N N . PHE A 1 94 ? -14.472 3.393 4.143 1.00 95.62 94 PHE A N 1
ATOM 719 C CA . PHE A 1 94 ? -15.336 4.243 3.321 1.00 95.62 94 PHE A CA 1
ATOM 720 C C . PHE A 1 94 ? -16.327 3.440 2.472 1.00 95.62 94 PHE A C 1
ATOM 722 O O . PHE A 1 94 ? -17.476 3.850 2.327 1.00 95.62 94 PHE A O 1
ATOM 729 N N . GLY A 1 95 ? -15.901 2.297 1.923 1.00 95.50 95 GLY A N 1
ATOM 730 C CA . GLY A 1 95 ? -16.780 1.377 1.203 1.00 95.50 95 GLY A CA 1
ATOM 731 C C . GLY A 1 95 ? -17.869 0.798 2.105 1.00 95.50 95 GLY A C 1
ATOM 732 O O . GLY A 1 95 ? -19.033 0.775 1.714 1.00 95.50 95 GLY A O 1
ATOM 733 N N . GLY A 1 96 ? -17.513 0.411 3.334 1.00 94.88 96 GLY A N 1
ATOM 734 C CA . GLY A 1 96 ? -18.477 -0.061 4.330 1.00 94.88 96 GLY A CA 1
ATOM 735 C C . GLY A 1 96 ? -19.483 1.009 4.764 1.00 94.88 96 GLY A C 1
ATOM 736 O O . GLY A 1 96 ? -20.665 0.708 4.906 1.00 94.88 96 GLY A O 1
ATOM 737 N N . ASP A 1 97 ? -19.051 2.270 4.882 1.00 94.50 97 ASP A N 1
ATOM 738 C CA . ASP A 1 97 ? -19.920 3.395 5.267 1.00 94.50 97 ASP A CA 1
ATOM 739 C C . ASP A 1 97 ? -21.072 3.658 4.279 1.00 94.50 97 ASP A C 1
ATOM 741 O O . ASP A 1 97 ? -22.030 4.359 4.623 1.00 94.50 97 ASP A O 1
ATOM 745 N N . GLN A 1 98 ? -20.989 3.129 3.050 1.00 96.12 98 GLN A N 1
ATOM 746 C CA . GLN A 1 98 ? -22.020 3.323 2.027 1.00 96.12 98 GLN A CA 1
ATOM 747 C C . GLN A 1 98 ? -23.304 2.536 2.313 1.00 96.12 98 GLN A C 1
ATOM 749 O O . GLN A 1 98 ? -24.355 2.877 1.773 1.00 96.12 98 GLN A O 1
ATOM 754 N N . PHE A 1 99 ? -23.235 1.519 3.172 1.00 95.88 99 PHE A N 1
ATOM 755 C CA . PHE A 1 99 ? -24.365 0.668 3.522 1.00 95.88 99 PHE A CA 1
ATOM 756 C C . PHE A 1 99 ? -24.996 1.115 4.842 1.00 95.88 99 PHE A C 1
ATOM 758 O O . PHE A 1 99 ? -24.331 1.632 5.744 1.00 95.88 99 PHE A O 1
ATOM 765 N N . ASN A 1 100 ? -26.309 0.938 4.960 1.00 94.06 100 ASN A N 1
ATOM 766 C CA . ASN A 1 100 ? -27.010 1.141 6.222 1.00 94.06 100 ASN A CA 1
ATOM 767 C C . ASN A 1 100 ? -26.935 -0.128 7.098 1.00 94.06 100 ASN A C 1
ATOM 769 O O . ASN A 1 100 ? -26.694 -1.217 6.574 1.00 94.06 100 ASN A O 1
ATOM 773 N N . PRO A 1 101 ? -27.137 -0.023 8.427 1.00 91.94 101 PRO A N 1
ATOM 774 C CA . PRO A 1 101 ? -27.010 -1.165 9.343 1.00 91.94 101 PRO A CA 1
ATOM 775 C C . PRO A 1 101 ? -27.941 -2.354 9.045 1.00 91.94 101 PRO A C 1
ATOM 777 O O . PRO A 1 101 ? -27.661 -3.469 9.471 1.00 91.94 101 PRO A O 1
ATOM 780 N N . ASP A 1 102 ? -29.043 -2.127 8.330 1.00 95.12 102 ASP A N 1
ATOM 781 C CA . ASP A 1 102 ? -30.004 -3.137 7.875 1.00 95.12 102 ASP A CA 1
ATOM 782 C C . ASP A 1 102 ? -29.540 -3.917 6.629 1.00 95.12 102 ASP A C 1
ATOM 784 O O . ASP A 1 102 ? -30.066 -4.992 6.348 1.00 95.12 102 ASP A O 1
ATOM 788 N N . GLN A 1 103 ? -28.524 -3.423 5.917 1.00 95.25 103 GLN A N 1
ATOM 789 C CA . GLN A 1 103 ? -28.037 -3.964 4.642 1.00 95.25 103 GLN A CA 1
ATOM 790 C C . GLN A 1 103 ? -26.800 -4.859 4.821 1.00 95.25 103 GLN A C 1
ATOM 792 O O . GLN A 1 103 ? -25.800 -4.741 4.108 1.00 95.25 103 GLN A O 1
ATOM 797 N N . THR A 1 104 ? -26.831 -5.748 5.816 1.00 94.31 104 THR A N 1
ATOM 798 C CA . THR A 1 104 ? -25.693 -6.627 6.142 1.00 94.31 104 THR A CA 1
ATOM 799 C C . THR A 1 104 ? -25.366 -7.600 5.010 1.00 94.31 104 THR A C 1
ATOM 801 O O . THR A 1 104 ? -24.198 -7.849 4.722 1.00 94.31 104 THR A O 1
ATOM 804 N N . LYS A 1 105 ? -26.387 -8.103 4.306 1.00 96.56 105 LYS A N 1
ATOM 805 C CA . LYS A 1 105 ? -26.211 -9.039 3.189 1.00 96.56 105 LYS A CA 1
ATOM 806 C C . LYS A 1 105 ? -25.512 -8.382 1.997 1.00 96.56 105 LYS A C 1
ATOM 808 O O . LYS A 1 105 ? -24.645 -8.992 1.375 1.00 96.56 105 LYS A O 1
ATOM 813 N N . GLU A 1 106 ? -25.890 -7.153 1.668 1.00 96.75 106 GLU A N 1
ATOM 814 C CA . GLU A 1 106 ? -25.293 -6.365 0.593 1.00 96.75 106 GLU A CA 1
ATOM 815 C C . GLU A 1 106 ? -23.850 -5.974 0.937 1.00 96.75 106 GLU A C 1
ATOM 817 O O . GLU A 1 106 ? -22.977 -6.035 0.070 1.00 96.75 106 GLU A O 1
ATOM 822 N N . LEU A 1 107 ? -23.584 -5.650 2.206 1.00 96.00 107 LEU A N 1
ATOM 823 C CA . LEU A 1 107 ? -22.240 -5.375 2.714 1.00 96.00 107 LEU A CA 1
ATOM 824 C C . LEU A 1 107 ? -21.312 -6.597 2.578 1.00 96.00 107 LEU A C 1
ATOM 826 O O . LEU A 1 107 ? -20.186 -6.470 2.088 1.00 96.00 107 LEU A O 1
ATOM 830 N N . ASP A 1 108 ? -21.785 -7.791 2.941 1.00 95.88 108 ASP A N 1
ATOM 831 C CA . ASP A 1 108 ? -21.018 -9.036 2.799 1.00 95.88 108 ASP A C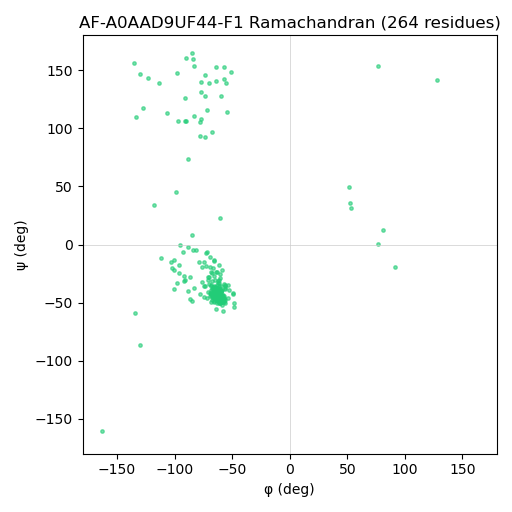A 1
ATOM 832 C C . ASP A 1 108 ? -20.724 -9.363 1.326 1.00 95.88 108 ASP A C 1
ATOM 834 O O . ASP A 1 108 ? -19.613 -9.773 0.964 1.00 95.88 108 ASP A O 1
ATOM 838 N N . GLN A 1 109 ? -21.705 -9.146 0.444 1.00 97.12 109 GLN A N 1
ATOM 839 C CA . GLN A 1 109 ? -21.526 -9.302 -1.001 1.00 97.12 109 GLN A CA 1
ATOM 840 C C . GLN A 1 109 ? -20.509 -8.302 -1.555 1.00 97.12 109 GLN A C 1
ATOM 842 O O . GLN A 1 109 ? -19.642 -8.689 -2.342 1.00 97.12 109 GLN A O 1
ATOM 847 N N . PHE A 1 110 ? -20.568 -7.044 -1.115 1.00 96.56 110 PHE A N 1
ATOM 848 C CA . PHE A 1 110 ? -19.599 -6.016 -1.482 1.00 96.56 110 PHE A CA 1
ATOM 849 C C . PHE A 1 110 ? -18.171 -6.444 -1.127 1.00 96.56 110 PHE A C 1
ATOM 851 O O . PHE A 1 110 ? -17.302 -6.450 -2.003 1.00 96.56 110 PHE A O 1
ATOM 858 N N . PHE A 1 111 ? -17.926 -6.887 0.111 1.00 96.12 111 PHE A N 1
ATOM 859 C CA . PHE A 1 111 ? -16.594 -7.341 0.519 1.00 96.12 111 PHE A CA 1
ATOM 860 C C . PHE A 1 111 ? -16.152 -8.630 -0.184 1.00 96.12 111 PHE A C 1
ATOM 862 O O . PHE A 1 111 ? -14.966 -8.785 -0.482 1.00 96.12 111 PHE A O 1
ATOM 869 N N . SER A 1 112 ? -17.084 -9.519 -0.532 1.00 97.19 112 SER A N 1
ATOM 870 C CA . SER A 1 112 ? -16.787 -10.725 -1.318 1.00 97.19 112 SER A CA 1
ATOM 871 C C . SER A 1 112 ? -16.323 -10.383 -2.739 1.00 97.19 112 SER A C 1
ATOM 873 O O . SER A 1 112 ? -15.302 -10.895 -3.206 1.00 97.19 112 SER A O 1
ATOM 875 N N . VAL A 1 113 ? -17.027 -9.472 -3.420 1.00 97.44 113 VAL A N 1
ATOM 876 C CA . VAL A 1 113 ? -16.647 -8.983 -4.757 1.00 97.44 113 VAL A CA 1
ATOM 877 C C . VAL A 1 113 ? -15.337 -8.198 -4.697 1.00 97.44 113 VAL A C 1
ATOM 879 O O . VAL A 1 113 ? -14.485 -8.351 -5.575 1.00 97.44 113 VAL A O 1
ATOM 882 N N . PHE A 1 114 ? -15.136 -7.398 -3.649 1.00 94.56 114 PHE A N 1
ATOM 883 C CA . PHE A 1 114 ? -13.892 -6.671 -3.416 1.00 94.56 114 PHE A CA 1
ATOM 884 C C . PHE A 1 114 ? -12.698 -7.625 -3.266 1.00 94.56 114 PHE A C 1
ATOM 886 O O . PHE A 1 114 ? -11.690 -7.474 -3.959 1.00 94.56 114 PHE A O 1
ATOM 893 N N . TYR A 1 115 ? -12.834 -8.666 -2.439 1.00 95.44 115 TYR A N 1
ATOM 894 C CA . TYR A 1 115 ? -11.807 -9.693 -2.264 1.00 95.44 115 TYR A CA 1
ATOM 895 C C . TYR A 1 115 ? -11.506 -10.441 -3.568 1.00 95.44 115 TYR A C 1
ATOM 897 O O . TYR A 1 115 ? -10.340 -10.624 -3.930 1.00 95.44 115 TYR A O 1
ATOM 905 N N . PHE A 1 116 ? -12.542 -10.840 -4.310 1.00 97.38 116 PHE A N 1
ATOM 906 C CA . PHE A 1 116 ? -12.371 -11.491 -5.607 1.00 97.38 116 PHE A CA 1
ATOM 907 C C . PHE A 1 116 ? -11.618 -10.589 -6.597 1.00 97.38 116 PHE A C 1
ATOM 909 O O . PHE A 1 116 ? -10.670 -11.033 -7.245 1.00 97.38 116 PHE A O 1
ATOM 916 N N . SER A 1 117 ? -11.968 -9.301 -6.645 1.00 96.50 117 SER A N 1
ATOM 917 C CA . SER A 1 117 ? -11.335 -8.310 -7.522 1.00 96.50 117 SER A CA 1
ATOM 918 C C . SER A 1 117 ? -9.848 -8.117 -7.212 1.00 96.50 117 SER A C 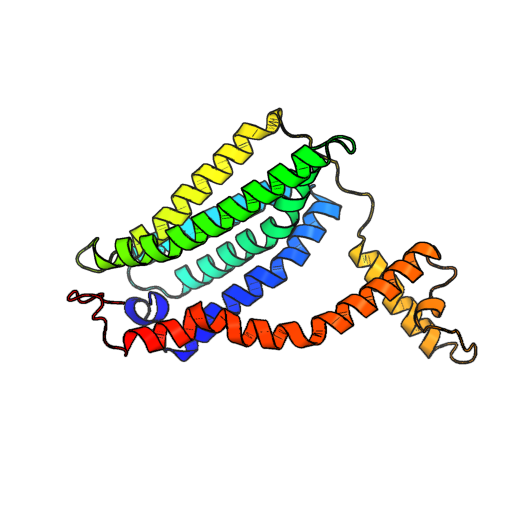1
ATOM 920 O O . SER A 1 117 ? -9.039 -8.036 -8.136 1.00 96.50 117 SER A O 1
ATOM 922 N N . ILE A 1 118 ? -9.460 -8.101 -5.930 1.00 94.31 118 ILE A N 1
ATOM 923 C CA . ILE A 1 118 ? -8.048 -8.030 -5.517 1.00 94.31 118 ILE A CA 1
ATOM 924 C C . ILE A 1 118 ? -7.271 -9.253 -6.014 1.00 94.31 118 ILE A C 1
ATOM 926 O O . ILE A 1 118 ? -6.177 -9.105 -6.558 1.00 94.31 118 ILE A O 1
ATOM 930 N N . ASN A 1 119 ? -7.827 -10.456 -5.852 1.00 95.94 119 ASN A N 1
ATOM 931 C CA . ASN A 1 119 ? -7.152 -11.689 -6.261 1.00 95.94 119 ASN A CA 1
ATOM 932 C C . ASN A 1 119 ? -6.993 -11.774 -7.782 1.00 95.94 119 ASN A C 1
ATOM 934 O O . ASN A 1 119 ? -5.895 -12.052 -8.265 1.00 95.94 119 ASN A O 1
ATOM 938 N N . VAL A 1 120 ? -8.052 -11.467 -8.539 1.00 96.94 120 VAL A N 1
ATOM 939 C CA . VAL A 1 120 ? -7.994 -11.412 -10.007 1.00 96.94 120 VAL A CA 1
ATOM 940 C C . VAL A 1 120 ? -7.006 -10.342 -10.468 1.00 96.94 120 VAL A C 1
ATOM 942 O O . VAL A 1 120 ? -6.173 -10.611 -11.329 1.00 96.94 120 VAL A O 1
ATOM 945 N N . GLY A 1 121 ? -7.038 -9.149 -9.868 1.00 95.19 121 GLY A N 1
ATOM 946 C CA . GLY A 1 121 ? -6.104 -8.070 -10.185 1.00 95.19 121 GLY A CA 1
ATOM 947 C C . GLY A 1 121 ? -4.646 -8.452 -9.917 1.00 95.19 121 GLY A C 1
ATOM 948 O O . GLY A 1 121 ? -3.785 -8.215 -10.763 1.00 95.19 121 GLY A O 1
ATOM 949 N N . SER A 1 122 ? -4.369 -9.095 -8.779 1.00 93.75 122 SER A N 1
ATOM 950 C CA . SER A 1 122 ? -3.035 -9.594 -8.425 1.00 93.75 122 SER A CA 1
ATOM 951 C C . SER A 1 122 ? -2.548 -10.651 -9.418 1.00 93.75 122 SER A C 1
ATOM 953 O O . SER A 1 122 ? -1.458 -10.521 -9.974 1.00 93.75 122 SER A O 1
ATOM 955 N N . PHE A 1 123 ? -3.389 -11.645 -9.720 1.00 94.62 123 PHE A N 1
ATOM 956 C CA . PHE A 1 123 ? -3.087 -12.689 -10.698 1.00 94.62 123 PHE A CA 1
ATOM 957 C C . PHE A 1 123 ? -2.770 -12.103 -12.080 1.00 94.62 123 PHE A C 1
ATOM 959 O O . PHE A 1 123 ? -1.732 -12.408 -12.667 1.00 94.62 123 PHE A O 1
ATOM 966 N N . MET A 1 124 ? -3.614 -11.191 -12.568 1.00 94.12 124 MET A N 1
ATOM 967 C CA . MET A 1 124 ? -3.403 -10.519 -13.851 1.00 94.12 124 MET A CA 1
ATOM 968 C C . MET A 1 124 ? -2.133 -9.663 -13.846 1.00 94.12 124 MET A C 1
ATOM 970 O O . MET A 1 124 ? -1.388 -9.681 -14.821 1.00 94.12 124 MET A O 1
ATOM 974 N N . SER A 1 125 ? -1.838 -8.955 -12.753 1.00 92.44 125 SER A N 1
ATOM 975 C CA . SER A 1 125 ? -0.622 -8.141 -12.619 1.00 92.44 125 SER A CA 1
ATOM 976 C C . SER A 1 125 ? 0.657 -8.984 -12.684 1.00 92.44 125 SER A C 1
ATOM 978 O O . SER A 1 125 ? 1.608 -8.604 -13.377 1.00 92.44 125 SER A O 1
ATOM 980 N N . ILE A 1 126 ? 0.659 -10.152 -12.028 1.00 89.69 126 ILE A N 1
ATOM 981 C CA . ILE A 1 126 ? 1.780 -11.105 -12.033 1.00 89.69 126 ILE A CA 1
ATOM 982 C C . ILE A 1 126 ? 2.056 -11.641 -13.445 1.00 89.69 126 ILE A C 1
ATOM 984 O O . ILE A 1 126 ? 3.215 -11.865 -13.781 1.00 89.69 126 ILE A O 1
ATOM 988 N N . LEU A 1 127 ? 1.031 -11.805 -14.289 1.00 88.38 127 LEU A N 1
ATOM 989 C CA . LEU A 1 127 ? 1.188 -12.283 -15.669 1.00 88.38 127 LEU A CA 1
ATOM 990 C C . LEU A 1 127 ? 1.523 -11.162 -16.662 1.00 88.38 127 LEU A C 1
ATOM 992 O O . LEU A 1 127 ? 2.452 -11.283 -17.461 1.00 88.38 127 LEU A O 1
ATOM 996 N N . ILE A 1 128 ? 0.772 -10.060 -16.616 1.00 89.12 128 ILE A N 1
ATOM 997 C CA . ILE A 1 128 ? 0.858 -8.976 -17.602 1.00 89.12 128 ILE A CA 1
ATOM 998 C C . ILE A 1 128 ? 2.164 -8.195 -17.446 1.00 89.12 128 ILE A C 1
ATOM 1000 O O . ILE A 1 128 ? 2.788 -7.853 -18.447 1.00 89.12 128 ILE A O 1
ATOM 1004 N N . THR A 1 129 ? 2.611 -7.915 -16.218 1.00 86.94 129 THR A N 1
ATOM 1005 C CA . THR A 1 129 ? 3.784 -7.050 -15.996 1.00 86.94 129 THR A CA 1
ATOM 1006 C C . THR A 1 129 ? 5.075 -7.654 -16.570 1.00 86.94 129 THR A C 1
ATOM 1008 O O . THR A 1 129 ? 5.781 -6.953 -17.303 1.00 86.94 129 THR A O 1
ATOM 1011 N N . PRO A 1 130 ? 5.408 -8.939 -16.321 1.00 82.31 130 PRO A N 1
ATOM 1012 C CA . PRO A 1 130 ? 6.558 -9.574 -16.960 1.00 82.31 130 PRO A CA 1
ATOM 1013 C C . PRO A 1 130 ? 6.386 -9.714 -18.473 1.00 82.31 130 PRO A C 1
ATOM 1015 O O . PRO A 1 130 ? 7.353 -9.486 -19.195 1.00 82.31 130 PRO A O 1
ATOM 1018 N N . PHE A 1 131 ? 5.172 -10.020 -18.952 1.00 84.62 131 PHE A N 1
ATOM 1019 C CA . PHE A 1 131 ? 4.880 -10.135 -20.383 1.00 84.62 131 PHE A CA 1
ATOM 1020 C C . PHE A 1 131 ? 5.134 -8.815 -21.126 1.00 84.62 131 PHE A C 1
ATOM 1022 O O . PHE A 1 131 ? 5.874 -8.792 -22.108 1.00 84.62 131 PHE A O 1
ATOM 1029 N N . LEU A 1 132 ? 4.597 -7.698 -20.623 1.00 83.81 132 LEU A N 1
ATOM 1030 C CA . LEU A 1 132 ? 4.821 -6.369 -21.199 1.00 83.81 132 LEU A CA 1
ATOM 1031 C C . LEU A 1 132 ? 6.302 -5.994 -21.202 1.00 83.81 132 LEU A C 1
ATOM 1033 O O . LEU A 1 132 ? 6.784 -5.422 -22.174 1.00 83.81 132 LEU A O 1
ATOM 1037 N N . ARG A 1 133 ? 7.034 -6.330 -20.136 1.00 80.19 133 ARG A N 1
ATOM 1038 C CA . ARG A 1 133 ? 8.473 -6.062 -20.055 1.00 80.19 133 ARG A CA 1
ATOM 1039 C C . ARG A 1 133 ? 9.279 -6.887 -21.067 1.00 80.19 133 ARG A C 1
ATOM 1041 O O . ARG A 1 133 ? 10.225 -6.346 -21.627 1.00 80.19 133 ARG A O 1
ATOM 1048 N N . ALA A 1 134 ? 8.954 -8.169 -21.248 1.00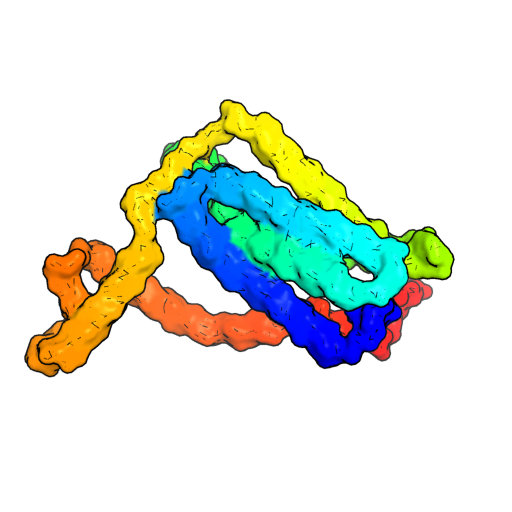 75.81 134 ALA A N 1
ATOM 1049 C CA . ALA A 1 134 ? 9.757 -9.107 -22.037 1.00 75.81 134 ALA A CA 1
ATOM 1050 C C . ALA A 1 134 ? 9.477 -9.044 -23.547 1.00 75.81 134 ALA A C 1
ATOM 1052 O O . ALA A 1 134 ? 10.404 -9.178 -24.339 1.00 75.81 134 ALA A O 1
ATOM 1053 N N . TYR A 1 135 ? 8.217 -8.845 -23.947 1.00 76.31 135 TYR A N 1
ATOM 1054 C CA . TYR A 1 135 ? 7.805 -8.921 -25.356 1.00 76.31 135 TYR A CA 1
ATOM 1055 C C . TYR A 1 135 ? 7.647 -7.557 -26.036 1.00 76.31 135 TYR A C 1
ATOM 1057 O O . TYR A 1 135 ? 7.551 -7.499 -27.261 1.00 76.31 135 TYR A O 1
ATOM 1065 N N . VAL A 1 136 ? 7.622 -6.455 -25.277 1.00 77.31 136 VAL A N 1
ATOM 1066 C CA . VAL A 1 136 ? 7.561 -5.104 -25.847 1.00 77.31 136 VAL A CA 1
ATOM 1067 C C . VAL A 1 136 ? 8.912 -4.421 -25.699 1.00 77.31 136 VAL A C 1
ATOM 1069 O O . VAL A 1 136 ? 9.350 -4.083 -24.599 1.00 77.31 136 VAL A O 1
ATOM 1072 N N . HIS A 1 137 ? 9.562 -4.179 -26.834 1.00 73.00 137 HIS A N 1
ATOM 1073 C CA . HIS A 1 137 ? 10.793 -3.404 -26.889 1.00 73.00 137 HIS A CA 1
ATOM 1074 C C . HIS A 1 137 ? 10.471 -1.930 -27.124 1.00 73.00 137 HIS A C 1
ATOM 1076 O O . HIS A 1 137 ? 9.799 -1.571 -28.090 1.00 73.00 137 HIS A O 1
ATOM 1082 N N . CYS A 1 138 ? 10.980 -1.064 -26.253 1.00 67.06 138 CYS A N 1
ATOM 1083 C CA . CYS A 1 138 ? 10.888 0.385 -26.409 1.00 67.06 138 CYS A CA 1
ATOM 1084 C C . CYS A 1 138 ? 12.297 0.970 -26.393 1.00 67.06 138 CYS A C 1
ATOM 1086 O O . CYS A 1 138 ? 13.149 0.518 -25.629 1.00 67.06 138 CYS A O 1
ATOM 1088 N N . PHE A 1 139 ? 12.539 2.000 -27.209 1.00 64.88 139 PHE A N 1
ATOM 1089 C CA . PHE A 1 139 ? 13.799 2.759 -27.203 1.00 64.88 139 PHE A CA 1
ATOM 1090 C C . PHE A 1 139 ? 15.065 1.879 -27.324 1.00 64.88 139 PHE A C 1
ATOM 1092 O O . PHE A 1 139 ? 16.086 2.162 -26.704 1.00 64.88 139 PHE A O 1
ATOM 1099 N N . GLY A 1 140 ? 14.990 0.790 -28.102 1.00 59.09 140 GLY A N 1
ATOM 1100 C CA . GLY A 1 140 ? 16.124 -0.106 -28.365 1.00 59.09 140 GLY A CA 1
ATOM 1101 C C . GLY A 1 140 ? 16.440 -1.146 -27.277 1.00 59.09 140 GLY A C 1
ATOM 1102 O O . GLY A 1 140 ? 17.500 -1.759 -27.350 1.00 59.09 140 GLY A O 1
ATOM 1103 N N . GLY A 1 141 ? 15.561 -1.372 -26.285 1.00 65.62 141 GLY A N 1
ATOM 1104 C CA . GLY A 1 141 ? 15.724 -2.426 -25.266 1.00 65.62 141 GLY A CA 1
ATOM 1105 C C . GLY A 1 141 ? 14.438 -2.767 -24.493 1.00 65.62 141 GLY A C 1
ATOM 1106 O O . GLY A 1 141 ? 13.335 -2.466 -24.953 1.00 65.62 141 GLY A O 1
ATOM 1107 N N . ASP A 1 142 ? 14.573 -3.393 -23.315 1.00 65.69 142 ASP A N 1
ATOM 1108 C CA . ASP A 1 142 ? 13.445 -3.761 -22.437 1.00 65.69 142 ASP A CA 1
ATOM 1109 C C . ASP A 1 142 ? 12.637 -2.530 -21.992 1.00 65.69 142 ASP A C 1
ATOM 1111 O O . ASP A 1 142 ? 13.191 -1.566 -21.439 1.00 65.69 142 ASP A O 1
ATOM 1115 N N . CYS A 1 143 ? 11.315 -2.581 -22.183 1.00 74.50 143 CYS A N 1
ATOM 1116 C CA . CYS A 1 143 ? 10.416 -1.458 -21.933 1.00 74.50 143 CYS A CA 1
ATOM 1117 C C . CYS A 1 143 ? 9.897 -1.404 -20.487 1.00 74.50 143 CYS A C 1
ATOM 1119 O O . CYS A 1 143 ? 8.726 -1.660 -20.201 1.00 74.50 143 CYS A O 1
ATOM 1121 N N . TYR A 1 144 ? 10.759 -1.003 -19.551 1.00 83.88 144 TYR A N 1
ATOM 1122 C CA . TYR A 1 144 ? 10.350 -0.758 -18.160 1.00 83.88 144 TYR A CA 1
ATOM 1123 C C . TYR A 1 144 ? 9.308 0.360 -18.032 1.00 83.88 144 TYR A C 1
ATOM 1125 O O . TYR A 1 144 ? 8.416 0.279 -17.190 1.00 83.88 144 TYR A O 1
ATOM 1133 N N . ALA A 1 145 ? 9.382 1.374 -18.897 1.00 85.56 145 ALA A N 1
ATOM 1134 C CA . ALA A 1 145 ? 8.437 2.484 -18.908 1.00 85.56 145 ALA A CA 1
ATOM 1135 C C . ALA A 1 145 ? 6.991 2.025 -19.147 1.00 85.56 145 ALA A C 1
ATOM 1137 O O . ALA A 1 145 ? 6.092 2.509 -18.474 1.00 85.56 145 ALA A O 1
ATOM 1138 N N . LEU A 1 146 ? 6.751 1.056 -20.037 1.00 86.44 146 LEU A N 1
ATOM 1139 C CA . LEU A 1 146 ? 5.400 0.531 -20.267 1.00 86.44 146 LEU A CA 1
ATOM 1140 C C . LEU A 1 146 ? 4.898 -0.277 -19.065 1.00 86.44 146 LEU A C 1
ATOM 1142 O O . LEU A 1 146 ? 3.754 -0.110 -18.644 1.00 86.44 146 LEU A O 1
ATOM 1146 N N . ALA A 1 147 ? 5.771 -1.104 -18.481 1.00 88.81 147 ALA A N 1
ATOM 1147 C CA . ALA A 1 147 ? 5.449 -1.899 -17.300 1.00 88.81 147 ALA A CA 1
ATOM 1148 C C . ALA A 1 147 ? 5.083 -1.028 -16.081 1.00 88.81 147 ALA A C 1
ATOM 1150 O O . ALA A 1 147 ? 4.192 -1.395 -15.321 1.00 88.81 147 ALA A O 1
ATOM 1151 N N . PHE A 1 148 ? 5.723 0.136 -15.908 1.00 91.44 148 PHE A N 1
ATOM 1152 C CA . PHE A 1 148 ? 5.383 1.100 -14.849 1.00 91.44 148 PHE A CA 1
ATOM 1153 C C . PHE A 1 148 ? 4.272 2.087 -15.239 1.00 91.44 148 PHE A C 1
ATOM 1155 O O . PHE A 1 148 ? 3.510 2.531 -14.378 1.00 91.44 148 PHE A O 1
ATOM 1162 N N . GLY A 1 149 ? 4.132 2.385 -16.531 1.00 92.75 149 GLY A N 1
ATOM 1163 C CA . GLY A 1 149 ? 3.111 3.281 -17.065 1.00 92.75 149 GLY A CA 1
ATOM 1164 C C . GLY A 1 149 ? 1.705 2.695 -16.990 1.00 92.75 149 GLY A C 1
ATOM 1165 O O . GLY A 1 149 ? 0.756 3.431 -16.727 1.00 92.75 149 GLY A O 1
ATOM 1166 N N . LEU A 1 150 ? 1.554 1.375 -17.140 1.00 93.75 150 LEU A N 1
ATOM 1167 C CA . LEU A 1 150 ? 0.254 0.715 -16.992 1.00 93.75 150 LEU A CA 1
ATOM 1168 C C . LEU A 1 150 ? -0.359 0.943 -15.589 1.00 93.75 150 LEU A C 1
ATOM 1170 O O . LEU A 1 150 ? -1.482 1.447 -15.526 1.00 93.75 150 LEU A O 1
ATOM 1174 N N . PRO A 1 151 ? 0.343 0.675 -14.467 1.00 94.25 151 PRO A N 1
ATOM 1175 C CA . PRO A 1 151 ? -0.117 1.067 -13.135 1.00 94.25 151 PRO A CA 1
ATOM 1176 C C . PRO A 1 151 ? -0.467 2.553 -13.005 1.00 94.25 151 PRO A C 1
ATOM 1178 O O . PRO A 1 151 ? -1.463 2.880 -12.363 1.00 94.25 151 PRO A O 1
ATOM 1181 N N . ALA A 1 152 ? 0.298 3.456 -13.632 1.00 96.31 152 ALA A N 1
ATOM 1182 C CA . ALA A 1 152 ? 0.004 4.890 -13.612 1.00 96.31 152 ALA A CA 1
ATOM 1183 C C . ALA A 1 152 ? -1.350 5.207 -14.270 1.00 96.31 152 ALA A C 1
ATOM 1185 O O . ALA A 1 152 ? -2.159 5.935 -13.696 1.00 96.31 152 ALA A O 1
ATOM 1186 N N . LEU A 1 153 ? -1.622 4.623 -15.441 1.00 96.62 153 LEU A N 1
ATOM 1187 C CA . LEU A 1 153 ? -2.885 4.797 -16.165 1.00 96.62 153 LEU A CA 1
ATOM 1188 C C . LEU A 1 153 ? -4.073 4.215 -15.393 1.00 96.62 153 LEU A C 1
ATOM 1190 O O . LEU A 1 153 ? -5.105 4.873 -15.267 1.00 96.62 153 LEU A O 1
ATOM 1194 N N . LEU A 1 154 ? -3.921 3.009 -14.839 1.00 96.31 154 LEU A N 1
ATOM 1195 C CA . LEU A 1 154 ? -4.963 2.370 -14.033 1.00 96.31 154 LEU A CA 1
ATOM 1196 C C . LEU A 1 154 ? -5.258 3.173 -12.761 1.00 96.31 154 LEU A C 1
ATOM 1198 O O . LEU A 1 154 ? -6.422 3.395 -12.429 1.00 96.31 154 LEU A O 1
ATOM 1202 N N . MET A 1 155 ? -4.219 3.668 -12.083 1.00 97.00 155 MET A N 1
ATOM 1203 C CA . MET A 1 155 ? -4.374 4.510 -10.898 1.00 97.00 155 MET A CA 1
ATOM 1204 C C . MET A 1 155 ? -5.030 5.855 -11.238 1.00 97.00 155 MET A C 1
ATOM 1206 O O . MET A 1 155 ? -5.891 6.320 -10.490 1.00 97.00 155 MET A O 1
ATOM 1210 N N . ALA A 1 156 ? -4.682 6.469 -12.374 1.00 98.06 156 ALA A N 1
ATOM 1211 C CA . ALA A 1 156 ? -5.331 7.689 -12.852 1.00 98.06 156 ALA A CA 1
ATOM 1212 C C . ALA A 1 156 ? -6.823 7.461 -13.128 1.00 98.06 156 ALA A C 1
ATOM 1214 O O . ALA A 1 156 ? -7.654 8.238 -12.662 1.00 98.06 156 ALA A O 1
ATOM 1215 N N . G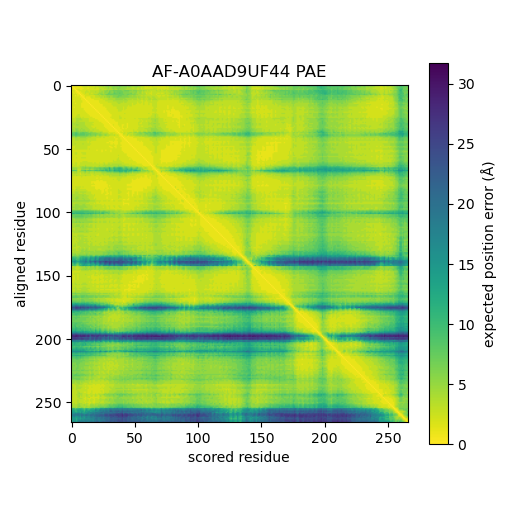LY A 1 157 ? -7.164 6.368 -13.818 1.00 98.06 157 GLY A N 1
ATOM 1216 C CA . GLY A 1 157 ? -8.549 5.978 -14.082 1.00 98.06 157 GLY A CA 1
ATOM 1217 C C . GLY A 1 157 ? -9.342 5.722 -12.799 1.00 98.06 157 GLY A C 1
ATOM 1218 O O . GLY A 1 157 ? -10.439 6.252 -12.646 1.00 98.06 157 GLY A O 1
ATOM 1219 N N . GLY A 1 158 ? -8.767 4.984 -11.844 1.00 97.12 158 GLY A N 1
ATOM 1220 C CA . GLY A 1 158 ? -9.387 4.733 -10.541 1.00 97.12 158 GLY A CA 1
ATOM 1221 C C . GLY A 1 158 ? -9.597 6.012 -9.727 1.00 97.12 158 GLY A C 1
ATOM 1222 O O . GLY A 1 158 ? -10.674 6.223 -9.175 1.00 97.12 158 GLY A O 1
ATOM 1223 N N . THR A 1 159 ? -8.605 6.907 -9.713 1.00 97.31 159 THR A N 1
ATOM 1224 C CA . THR A 1 159 ? -8.701 8.205 -9.022 1.00 97.31 159 THR A CA 1
ATOM 1225 C C . THR A 1 159 ? -9.766 9.097 -9.656 1.00 97.31 159 THR A C 1
ATOM 1227 O O . THR A 1 159 ? -10.542 9.728 -8.942 1.00 97.31 159 THR A O 1
ATOM 1230 N N . LEU A 1 160 ? -9.834 9.133 -10.991 1.00 97.94 160 LEU A N 1
ATOM 1231 C CA . LEU A 1 160 ? -10.845 9.893 -11.722 1.00 97.94 160 LEU A CA 1
ATOM 1232 C C . LEU A 1 160 ? -12.249 9.349 -11.451 1.00 97.94 160 LEU A C 1
ATOM 1234 O O . LEU A 1 160 ? -13.148 10.125 -11.146 1.00 97.94 160 LEU A O 1
ATOM 1238 N N . LEU A 1 161 ? -12.430 8.026 -11.501 1.00 97.19 161 LEU A N 1
ATOM 1239 C CA . LEU A 1 161 ? -13.707 7.382 -11.198 1.00 97.19 161 LEU A CA 1
ATOM 1240 C C . LEU A 1 161 ? -14.153 7.681 -9.762 1.00 97.19 161 LEU A C 1
ATOM 1242 O O . LEU A 1 161 ? -15.306 8.054 -9.547 1.00 97.19 161 LEU A O 1
ATOM 1246 N N . PHE A 1 162 ? -13.235 7.589 -8.796 1.00 97.12 162 PHE A N 1
ATOM 1247 C CA . PHE A 1 162 ? -13.508 7.935 -7.402 1.00 97.12 162 PHE A CA 1
ATOM 1248 C C . PHE A 1 162 ? -13.901 9.410 -7.248 1.00 97.12 162 PHE A C 1
ATOM 1250 O O . PHE A 1 162 ? -14.870 9.738 -6.571 1.00 97.12 162 PHE A O 1
ATOM 1257 N N . PHE A 1 163 ? -13.199 10.320 -7.923 1.00 97.06 163 PHE A N 1
ATOM 1258 C CA . PHE A 1 163 ? -13.530 11.742 -7.895 1.00 97.06 163 PHE A CA 1
ATOM 1259 C C . PHE A 1 163 ? -14.904 12.037 -8.519 1.00 97.06 163 PHE A C 1
ATOM 1261 O O . PHE A 1 163 ? -15.699 12.781 -7.944 1.00 97.06 163 PHE A O 1
ATOM 1268 N N . CYS A 1 164 ? -15.215 11.435 -9.671 1.00 97.31 164 CYS A N 1
ATOM 1269 C CA . CYS A 1 164 ? -16.502 11.600 -10.347 1.00 97.31 164 CYS A CA 1
ATOM 1270 C C . CYS A 1 164 ? -17.677 11.041 -9.528 1.00 97.31 164 CYS A C 1
ATOM 1272 O O . CYS A 1 164 ? -18.775 11.588 -9.595 1.00 97.31 164 CYS A O 1
ATOM 1274 N N . GLY A 1 165 ? -17.452 10.000 -8.720 1.00 95.06 165 GLY A N 1
ATOM 1275 C CA . GLY A 1 165 ? -18.464 9.413 -7.836 1.00 95.06 165 GLY A CA 1
ATOM 1276 C C . GLY A 1 165 ? -18.839 10.266 -6.618 1.00 95.06 165 GLY A C 1
ATOM 1277 O O . GLY A 1 165 ? -19.787 9.924 -5.911 1.00 95.06 165 GLY A O 1
ATOM 1278 N N . ARG A 1 166 ? -18.149 11.392 -6.375 1.00 95.31 166 ARG A N 1
ATOM 1279 C CA . ARG A 1 166 ? -18.290 12.213 -5.158 1.00 95.31 166 ARG A CA 1
ATOM 1280 C C . ARG A 1 166 ? -19.731 12.561 -4.791 1.00 95.31 166 ARG A C 1
ATOM 1282 O O . ARG A 1 166 ? -20.064 12.543 -3.612 1.00 95.31 166 ARG A O 1
ATOM 1289 N N . SER A 1 167 ? -20.568 12.908 -5.768 1.00 94.56 167 SER A N 1
ATOM 1290 C CA . SER A 1 167 ? -21.958 13.327 -5.527 1.00 94.56 167 SER A CA 1
ATOM 1291 C C . SER A 1 167 ? -22.865 12.196 -5.038 1.00 94.56 167 SER A C 1
ATOM 1293 O O . SER A 1 167 ? -23.927 12.471 -4.493 1.00 94.56 167 SER A O 1
ATOM 1295 N N . THR A 1 168 ? -22.460 10.942 -5.246 1.00 95.44 168 THR A N 1
ATOM 1296 C CA . THR A 1 168 ? -23.247 9.752 -4.893 1.00 95.44 168 THR A CA 1
ATOM 1297 C C . THR A 1 168 ? -22.835 9.178 -3.537 1.00 95.44 168 THR A C 1
ATOM 1299 O O . THR A 1 168 ? -23.584 8.409 -2.941 1.00 95.44 168 THR A O 1
ATOM 1302 N N . TYR A 1 169 ? -21.653 9.536 -3.031 1.00 96.25 169 TYR A N 1
ATOM 1303 C CA . TYR A 1 169 ? -21.128 8.945 -1.808 1.00 96.25 169 TYR A CA 1
ATOM 1304 C C . TYR A 1 169 ? -21.772 9.504 -0.543 1.00 96.25 169 TYR A C 1
ATOM 1306 O O . TYR A 1 169 ? -21.920 10.715 -0.365 1.00 96.25 169 TYR A O 1
ATOM 1314 N N . LYS A 1 170 ? -22.030 8.605 0.405 1.00 94.75 170 LYS A N 1
ATOM 1315 C CA . LYS A 1 170 ? -22.306 8.945 1.796 1.00 94.75 170 LYS A CA 1
ATOM 1316 C C . LYS A 1 170 ? -20.980 9.262 2.486 1.00 94.75 170 LYS A C 1
ATOM 1318 O O . LYS A 1 170 ? -20.175 8.371 2.754 1.00 94.75 170 LYS A O 1
ATOM 1323 N N . ILE A 1 171 ? -20.732 10.547 2.735 1.00 93.62 171 ILE A N 1
ATOM 1324 C CA . ILE A 1 171 ? -19.502 11.030 3.374 1.00 93.62 171 ILE A CA 1
ATOM 1325 C C . ILE A 1 171 ? -19.769 11.230 4.866 1.00 93.62 171 ILE A C 1
ATOM 1327 O O . ILE A 1 171 ? -20.440 12.181 5.264 1.00 93.62 171 ILE A O 1
ATOM 1331 N N . VAL A 1 172 ? -19.234 10.325 5.684 1.00 88.62 172 VAL A N 1
ATOM 1332 C CA . VAL A 1 172 ? -19.308 10.412 7.147 1.00 88.62 172 VAL A CA 1
ATOM 1333 C C . VAL A 1 172 ? -18.281 11.444 7.642 1.00 88.62 172 VAL A C 1
ATOM 1335 O O . VAL A 1 172 ? -17.125 11.399 7.201 1.00 88.62 172 VAL A O 1
ATOM 1338 N N . PRO A 1 173 ? -18.668 12.395 8.516 1.00 86.31 173 PRO A N 1
ATOM 1339 C CA . PRO A 1 173 ? -17.721 13.337 9.102 1.00 86.31 173 PRO A CA 1
ATOM 1340 C C . PRO A 1 173 ? -16.693 12.609 9.989 1.00 86.31 173 PRO A C 1
ATOM 1342 O O . PRO A 1 173 ? -16.993 11.541 10.525 1.00 86.31 173 PRO A O 1
ATOM 1345 N N . PRO A 1 174 ? -15.478 13.164 10.154 1.00 83.62 174 PRO A N 1
ATOM 1346 C CA . PRO A 1 174 ? -14.475 12.596 11.052 1.00 83.62 174 PRO A CA 1
ATOM 1347 C C . PRO A 1 174 ? -15.018 12.490 12.484 1.00 83.62 174 PRO A C 1
ATOM 1349 O O . PRO A 1 174 ? -15.767 13.355 12.940 1.00 83.62 174 PRO A O 1
ATOM 1352 N N . THR A 1 175 ? -14.661 11.413 13.184 1.00 71.62 175 THR A N 1
ATOM 1353 C CA . THR A 1 175 ? -15.097 11.179 14.565 1.00 71.62 175 THR A CA 1
ATOM 1354 C C . THR A 1 175 ? -14.414 12.173 15.502 1.00 71.62 175 THR A C 1
ATOM 1356 O O . THR A 1 175 ? -13.220 12.447 15.374 1.00 71.62 175 THR A O 1
ATOM 1359 N N . GLU A 1 176 ? -15.155 12.714 16.472 1.00 61.03 176 GLU A N 1
ATOM 1360 C CA . GLU A 1 176 ? -14.583 13.610 17.476 1.00 61.03 176 GLU A CA 1
ATOM 1361 C C . GLU A 1 176 ? -13.621 12.843 18.401 1.00 61.03 176 GLU A C 1
ATOM 1363 O O . GLU A 1 176 ? -14.023 12.200 19.368 1.00 61.03 176 GLU A O 1
ATOM 1368 N N . GLY A 1 177 ? -12.320 12.914 18.104 1.00 65.81 177 GLY A N 1
ATOM 1369 C CA . GLY A 1 177 ? -11.250 12.478 19.001 1.00 65.81 177 GLY A CA 1
ATOM 1370 C C . GLY A 1 177 ? -10.245 11.504 18.384 1.00 65.81 177 GLY A C 1
ATOM 1371 O O . GLY A 1 177 ? -10.581 10.580 17.652 1.00 65.81 177 GLY A O 1
ATOM 1372 N N . ASN A 1 178 ? -8.970 11.680 18.740 1.00 76.94 178 ASN A N 1
ATOM 1373 C CA . ASN A 1 178 ? -7.899 10.771 18.336 1.00 76.94 178 ASN A CA 1
ATOM 1374 C C . ASN A 1 178 ? -7.930 9.494 19.198 1.00 76.94 178 ASN A C 1
ATOM 1376 O O . ASN A 1 178 ? -7.330 9.461 20.278 1.00 76.94 178 ASN A O 1
ATOM 1380 N N . LEU A 1 179 ? -8.617 8.454 18.712 1.00 83.69 179 LEU A N 1
ATOM 1381 C CA . LEU A 1 179 ? -8.750 7.153 19.380 1.00 83.69 179 LEU A CA 1
ATOM 1382 C C . LEU A 1 179 ? -7.387 6.546 19.747 1.00 83.69 179 LEU A C 1
ATOM 1384 O O . LEU A 1 179 ? -7.175 6.149 20.890 1.00 83.69 179 LEU A O 1
ATOM 1388 N N . ILE A 1 180 ? -6.422 6.555 18.823 1.00 84.19 180 ILE A N 1
ATOM 1389 C CA . ILE A 1 180 ? -5.062 6.046 19.075 1.00 84.19 180 ILE A CA 1
ATOM 1390 C C . ILE A 1 180 ? -4.375 6.856 20.181 1.00 84.19 180 ILE A C 1
ATOM 1392 O O . ILE A 1 180 ? -3.724 6.297 21.064 1.00 84.19 180 ILE A O 1
ATOM 1396 N N . GLY A 1 181 ? -4.564 8.176 20.190 1.00 85.25 181 GLY A N 1
ATOM 1397 C CA . GLY A 1 181 ? -4.087 9.045 21.263 1.00 85.25 181 GLY A CA 1
ATOM 1398 C C . GLY A 1 181 ? -4.690 8.693 22.628 1.00 85.25 181 GLY A C 1
ATOM 1399 O O . GLY A 1 181 ? -3.978 8.721 23.632 1.00 85.25 181 GLY A O 1
ATOM 1400 N N . GLN A 1 182 ? -5.973 8.328 22.682 1.00 87.44 182 GLN A N 1
ATOM 1401 C CA . GLN A 1 182 ? -6.630 7.869 23.912 1.00 87.44 182 GLN A CA 1
ATOM 1402 C C . GLN A 1 182 ? -6.096 6.504 24.368 1.00 87.44 182 GLN A C 1
ATOM 1404 O O . GLN A 1 182 ? -5.772 6.348 25.545 1.00 87.44 182 GLN A O 1
ATOM 1409 N N . MET A 1 183 ? -5.905 5.556 23.443 1.00 90.25 183 MET A N 1
ATOM 1410 C CA . MET A 1 183 ? -5.310 4.242 23.725 1.00 90.25 183 MET A CA 1
ATOM 1411 C C . MET A 1 183 ? -3.898 4.379 24.317 1.00 90.25 183 MET A C 1
ATOM 1413 O O . MET A 1 183 ? -3.591 3.803 25.362 1.00 90.25 183 MET A O 1
ATOM 1417 N N . LEU A 1 184 ? -3.050 5.211 23.700 1.00 90.75 184 LEU A N 1
ATOM 1418 C CA . LEU A 1 184 ? -1.694 5.492 24.177 1.00 90.75 184 LEU A CA 1
ATOM 1419 C C . LEU A 1 184 ? -1.701 6.156 25.562 1.00 90.75 184 LEU A C 1
ATOM 1421 O O . LEU A 1 184 ? -0.928 5.763 26.437 1.00 90.75 184 LEU A O 1
ATOM 1425 N N . LYS A 1 185 ? -2.590 7.134 25.793 1.00 91.38 185 LYS A N 1
ATOM 1426 C CA . LYS A 1 185 ? -2.760 7.770 27.110 1.00 91.38 185 LYS A CA 1
ATOM 1427 C C . LYS A 1 185 ? -3.196 6.768 28.178 1.00 91.38 185 LYS A C 1
ATOM 1429 O O . LYS A 1 185 ? -2.645 6.812 29.273 1.00 91.38 185 LYS A O 1
ATOM 1434 N N . CYS A 1 186 ? -4.128 5.868 27.868 1.00 91.25 186 CYS A N 1
ATOM 1435 C CA . CYS A 1 186 ? -4.5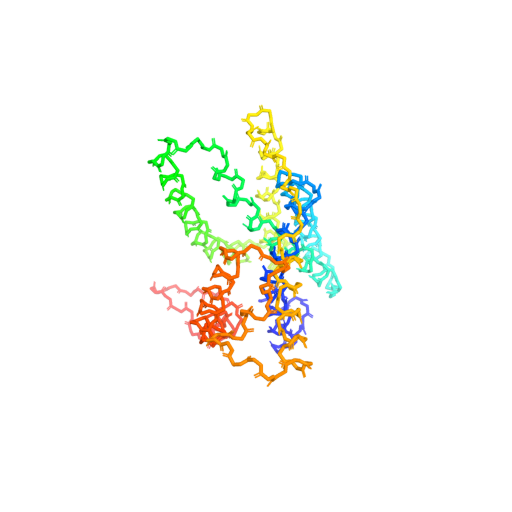93 4.832 28.791 1.00 91.25 186 CYS A CA 1
ATOM 1436 C C . CYS A 1 186 ? -3.445 3.911 29.226 1.00 91.25 186 CYS A C 1
ATOM 1438 O O . CYS A 1 186 ? -3.208 3.747 30.423 1.00 91.25 186 CYS A O 1
ATOM 1440 N N . VAL A 1 187 ? -2.659 3.407 28.270 1.00 92.19 187 VAL A N 1
ATOM 1441 C CA . VAL A 1 187 ? -1.490 2.554 28.543 1.00 92.19 187 VAL A CA 1
ATOM 1442 C C . VAL A 1 187 ? -0.429 3.299 29.358 1.00 92.19 187 VAL A C 1
ATOM 1444 O O . VAL A 1 187 ? 0.045 2.782 30.369 1.00 92.19 187 VAL A O 1
ATOM 1447 N N . MET A 1 188 ? -0.071 4.525 28.961 1.00 91.88 188 MET A N 1
ATOM 1448 C CA . MET A 1 188 ? 0.930 5.329 29.674 1.00 91.88 188 MET A CA 1
ATOM 1449 C C . MET A 1 188 ? 0.495 5.665 31.103 1.00 91.88 188 MET A C 1
ATOM 1451 O O . MET A 1 188 ? 1.308 5.596 32.024 1.00 91.88 188 MET A O 1
ATOM 1455 N N . LEU A 1 189 ? -0.778 6.013 31.305 1.00 91.38 189 LEU A N 1
ATOM 1456 C CA . LEU A 1 189 ? -1.328 6.338 32.618 1.00 91.38 189 LEU A CA 1
ATOM 1457 C C . LEU A 1 189 ? -1.397 5.096 33.514 1.00 91.38 189 LEU A C 1
ATOM 1459 O O . LEU A 1 189 ? -0.948 5.164 34.657 1.00 91.38 189 LEU A O 1
ATOM 1463 N N . ALA A 1 190 ? -1.851 3.953 32.986 1.00 89.44 190 ALA A N 1
ATOM 1464 C CA . ALA A 1 190 ? -1.842 2.678 33.704 1.00 89.44 190 ALA A CA 1
ATOM 1465 C C . ALA A 1 190 ? -0.423 2.280 34.145 1.00 89.44 190 ALA A C 1
ATOM 1467 O O . ALA A 1 190 ? -0.208 1.938 35.307 1.00 89.44 190 ALA A O 1
ATOM 1468 N N . LEU A 1 191 ? 0.566 2.379 33.246 1.00 90.69 191 LEU A N 1
ATOM 1469 C CA . LEU A 1 191 ? 1.969 2.098 33.566 1.00 90.69 191 LEU A CA 1
ATOM 1470 C C . LEU A 1 191 ? 2.517 3.068 34.614 1.00 90.69 191 LEU A C 1
ATOM 1472 O O . LEU A 1 191 ? 3.151 2.637 35.576 1.00 90.69 191 LEU A O 1
ATOM 1476 N N . ARG A 1 192 ? 2.247 4.370 34.465 1.00 89.56 192 ARG A N 1
ATOM 1477 C CA . ARG A 1 192 ? 2.690 5.388 35.421 1.00 89.56 192 ARG A CA 1
ATOM 1478 C C . ARG A 1 192 ? 2.123 5.123 36.811 1.00 89.56 192 ARG A C 1
ATOM 1480 O O . ARG A 1 192 ? 2.880 5.153 37.772 1.00 89.56 192 ARG A O 1
ATOM 1487 N N . HIS A 1 193 ? 0.826 4.839 36.919 1.00 87.81 193 HIS A N 1
ATOM 1488 C CA . HIS A 1 193 ? 0.174 4.533 38.193 1.00 87.81 193 HIS A CA 1
ATOM 1489 C C . HIS A 1 193 ? 0.656 3.218 38.804 1.00 87.81 193 HIS A C 1
ATOM 1491 O O . HIS A 1 193 ? 0.868 3.171 40.011 1.00 87.81 193 HIS A O 1
ATOM 1497 N N . LYS A 1 194 ? 0.910 2.182 37.999 1.00 85.31 194 LYS A N 1
ATOM 1498 C CA . LYS A 1 194 ? 1.527 0.941 38.488 1.00 85.31 194 LYS A CA 1
ATOM 1499 C C . LYS A 1 194 ? 2.913 1.190 39.092 1.00 85.31 194 LYS A C 1
ATOM 1501 O O . LYS A 1 194 ? 3.251 0.599 40.111 1.00 85.31 194 LYS A O 1
ATOM 1506 N N . LEU A 1 195 ? 3.708 2.063 38.471 1.00 85.12 195 LEU A N 1
ATOM 1507 C CA . LEU A 1 195 ? 5.056 2.398 38.937 1.00 85.12 195 LEU A CA 1
ATOM 1508 C C . LEU A 1 195 ? 5.054 3.309 40.175 1.00 85.12 195 LEU A C 1
ATOM 1510 O O . LEU A 1 195 ? 5.926 3.162 41.025 1.00 85.12 195 LEU A O 1
ATOM 1514 N N . THR A 1 196 ? 4.104 4.244 40.297 1.00 83.00 196 THR A N 1
ATOM 1515 C CA . THR A 1 196 ? 4.060 5.202 41.419 1.00 83.00 196 THR A CA 1
ATOM 1516 C C . THR A 1 196 ? 3.230 4.740 42.614 1.00 83.00 196 THR A C 1
ATOM 1518 O O . THR A 1 196 ? 3.550 5.106 43.741 1.00 83.00 196 THR A O 1
ATOM 1521 N N . LYS A 1 197 ? 2.168 3.956 42.397 1.00 71.44 197 LYS A N 1
ATOM 1522 C CA . LYS A 1 197 ? 1.207 3.513 43.424 1.00 71.44 197 LYS A CA 1
ATOM 1523 C C . LYS A 1 197 ? 1.193 1.991 43.597 1.00 71.44 197 LYS A C 1
ATOM 1525 O O . LYS A 1 197 ? 0.141 1.430 43.883 1.00 71.44 197 LYS A O 1
ATOM 1530 N N . GLY A 1 198 ? 2.340 1.323 43.435 1.00 63.47 198 GLY A N 1
ATOM 1531 C CA . GLY A 1 198 ? 2.501 -0.145 43.420 1.00 63.47 198 GLY A CA 1
ATOM 1532 C C . GLY A 1 198 ? 2.086 -0.930 44.683 1.00 63.47 198 GLY A C 1
ATOM 1533 O O . GLY A 1 198 ? 2.595 -2.024 44.896 1.00 63.47 198 GLY A O 1
ATOM 1534 N N . GLN A 1 199 ? 1.204 -0.389 45.527 1.00 56.19 199 GLN A N 1
ATOM 1535 C CA . GLN A 1 199 ? 0.653 -1.014 46.729 1.00 56.19 199 GLN A CA 1
ATOM 1536 C C . GLN A 1 199 ? -0.762 -1.593 46.541 1.00 56.19 199 GLN A C 1
ATOM 1538 O O . GLN A 1 199 ? -1.121 -2.506 47.280 1.00 56.19 199 GLN A O 1
ATOM 1543 N N . GLU A 1 200 ? -1.556 -1.143 45.560 1.00 65.25 200 GLU A N 1
ATOM 1544 C CA . GLU A 1 200 ? -2.865 -1.757 45.276 1.00 65.25 200 GLU A CA 1
ATOM 1545 C C . GLU A 1 200 ? -2.729 -2.868 44.227 1.00 65.25 200 GLU A C 1
ATOM 1547 O O . GLU A 1 200 ? -2.542 -2.617 43.037 1.00 65.25 200 GLU A O 1
ATOM 1552 N N . SER A 1 201 ? -2.820 -4.124 44.670 1.00 64.62 201 SER A N 1
ATOM 1553 C CA . SER A 1 201 ? -2.816 -5.281 43.772 1.00 64.62 201 SER A CA 1
ATOM 1554 C C . SER A 1 201 ? -4.152 -5.374 43.032 1.00 64.62 201 SER A C 1
ATOM 1556 O O . SER A 1 201 ? -5.113 -5.959 43.532 1.00 64.62 201 SER A O 1
ATOM 1558 N N . LYS A 1 202 ? -4.229 -4.772 41.841 1.00 77.44 202 LYS A N 1
ATOM 1559 C CA . LYS A 1 202 ? -5.348 -4.983 40.911 1.00 77.44 202 LYS A CA 1
ATOM 1560 C C . LYS A 1 202 ? -5.154 -6.247 40.074 1.00 77.44 202 LYS A C 1
ATOM 1562 O O . LYS A 1 202 ? -4.025 -6.663 39.817 1.00 77.44 202 LYS A O 1
ATOM 1567 N N . SER A 1 203 ? -6.268 -6.833 39.627 1.00 79.25 203 SER A N 1
ATOM 1568 C CA . SER A 1 203 ? -6.290 -8.091 38.866 1.00 79.25 203 SER A CA 1
ATOM 1569 C C . SER A 1 203 ? -5.501 -8.014 37.556 1.00 79.25 203 SER A C 1
ATOM 1571 O O . SER A 1 203 ? -4.766 -8.940 37.213 1.00 79.25 203 SER A O 1
ATOM 1573 N N . HIS A 1 204 ? -5.595 -6.883 36.854 1.00 85.19 204 HIS A N 1
ATOM 1574 C CA . HIS A 1 204 ? -4.841 -6.604 35.647 1.00 85.19 204 HIS A CA 1
ATOM 1575 C 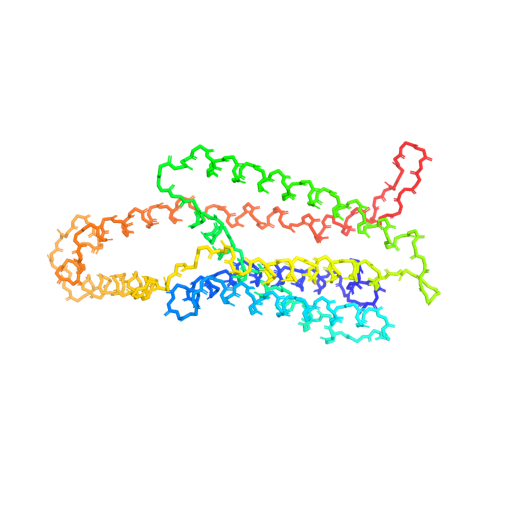C . HIS A 1 204 ? -4.162 -5.233 35.749 1.00 85.19 204 HIS A C 1
ATOM 1577 O O . HIS A 1 204 ? -4.675 -4.282 36.337 1.00 85.19 204 HIS A O 1
ATOM 1583 N N . TRP A 1 205 ? -2.982 -5.084 35.146 1.00 87.62 205 TRP A N 1
ATOM 1584 C CA . TRP A 1 205 ? -2.211 -3.844 35.265 1.00 87.62 205 TRP A CA 1
ATOM 1585 C C . TRP A 1 205 ? -2.889 -2.632 34.600 1.00 87.62 205 TRP A C 1
ATOM 1587 O O . TRP A 1 205 ? -2.689 -1.514 35.066 1.00 87.62 205 TRP A O 1
ATOM 1597 N N . LEU A 1 206 ? -3.728 -2.841 33.575 1.00 88.50 206 LEU A N 1
ATOM 1598 C CA . LEU A 1 206 ? -4.550 -1.779 32.963 1.00 88.50 206 LEU A CA 1
ATOM 1599 C C . LEU A 1 206 ? -5.595 -1.178 33.909 1.00 88.50 206 LEU A C 1
ATOM 1601 O O . LEU A 1 206 ? -5.972 -0.027 33.717 1.00 88.50 206 LEU A O 1
ATOM 1605 N N . ASP A 1 207 ? -6.014 -1.899 34.951 1.00 88.00 207 ASP A N 1
ATOM 1606 C CA . ASP A 1 207 ? -7.036 -1.421 35.895 1.00 88.00 207 ASP A CA 1
ATOM 1607 C C . ASP A 1 207 ? -6.536 -0.205 36.704 1.00 88.00 207 ASP A C 1
ATOM 1609 O O . ASP A 1 207 ? -7.302 0.516 37.341 1.00 88.00 207 ASP A O 1
ATOM 1613 N N . HIS A 1 208 ? -5.232 0.083 36.666 1.00 85.06 208 HIS A N 1
ATOM 1614 C CA . HIS A 1 208 ? -4.653 1.292 37.255 1.00 85.06 208 HIS A CA 1
ATOM 1615 C C . HIS A 1 208 ? -5.049 2.578 36.503 1.00 85.06 208 HIS A C 1
ATOM 1617 O O . HIS A 1 208 ? -4.796 3.676 37.005 1.00 85.06 208 HIS A O 1
ATOM 1623 N N . ALA A 1 209 ? -5.663 2.461 35.318 1.00 86.81 209 ALA A N 1
ATOM 1624 C CA . ALA A 1 209 ? -6.256 3.577 34.583 1.00 86.81 209 ALA A CA 1
ATOM 1625 C C . ALA A 1 209 ? -7.723 3.871 34.956 1.00 86.81 209 ALA A C 1
ATOM 1627 O O . ALA A 1 209 ? -8.299 4.833 34.436 1.00 86.81 209 ALA A O 1
ATOM 1628 N N . GLU A 1 210 ? -8.325 3.084 35.856 1.00 83.00 210 GLU A N 1
ATOM 1629 C CA . GLU A 1 210 ? -9.674 3.345 36.369 1.00 83.00 210 GLU A CA 1
ATOM 1630 C C . GLU A 1 210 ? -9.784 4.759 36.965 1.00 83.00 210 GLU A C 1
ATOM 1632 O O . GLU A 1 210 ? -8.874 5.255 37.632 1.00 83.00 210 GLU A O 1
ATOM 1637 N N . GLY A 1 211 ? -10.905 5.427 36.684 1.00 84.31 211 GLY A N 1
ATOM 1638 C CA . GLY A 1 211 ? -11.172 6.813 37.082 1.00 84.31 211 GLY A CA 1
ATOM 1639 C C . GLY A 1 211 ? -10.751 7.869 36.053 1.00 84.31 211 GLY A C 1
ATOM 1640 O O . GLY A 1 211 ? -11.261 8.982 36.103 1.00 84.31 211 GLY A O 1
ATOM 1641 N N . SER A 1 212 ? -9.865 7.540 35.102 1.00 87.56 212 SER A N 1
ATOM 1642 C CA . SER A 1 212 ? -9.525 8.423 33.965 1.00 87.56 212 SER A CA 1
ATOM 1643 C C . SER A 1 212 ? -10.190 8.011 32.648 1.00 87.56 212 SER A C 1
ATOM 1645 O O . SER A 1 212 ? -10.294 8.832 31.740 1.00 87.56 212 SER A O 1
ATOM 1647 N N . PHE A 1 213 ? -10.625 6.754 32.539 1.00 90.06 213 PHE A N 1
ATOM 1648 C CA . PHE A 1 213 ? -11.282 6.186 31.360 1.00 90.06 213 PHE A CA 1
ATOM 1649 C C . PHE A 1 213 ? -12.504 5.362 31.774 1.00 90.06 213 PHE A C 1
ATOM 1651 O O . PHE A 1 213 ? -12.575 4.873 32.904 1.00 90.06 213 PHE A O 1
ATOM 1658 N N . GLU A 1 214 ? -13.455 5.205 30.852 1.00 90.31 214 GLU A N 1
ATOM 1659 C CA . GLU A 1 214 ? -14.645 4.377 31.056 1.00 90.31 214 GLU A CA 1
ATOM 1660 C C . GLU A 1 214 ? -14.259 2.892 31.231 1.00 90.31 214 GLU A C 1
ATOM 1662 O O . GLU A 1 214 ? -13.372 2.411 30.517 1.00 90.31 214 GLU A O 1
ATOM 1667 N N . PRO A 1 215 ? -14.910 2.133 32.136 1.00 90.38 215 PRO A N 1
ATOM 1668 C CA . PRO A 1 215 ? -14.572 0.726 32.366 1.00 90.38 215 PRO A CA 1
ATOM 1669 C C . PRO A 1 215 ? -14.638 -0.141 31.102 1.00 90.38 215 PRO A C 1
ATOM 1671 O O . PRO A 1 215 ? -13.774 -0.993 30.900 1.00 90.38 215 PRO A O 1
ATOM 1674 N N . ALA A 1 216 ? -15.616 0.113 30.223 1.00 92.31 216 ALA A N 1
ATOM 1675 C CA . ALA A 1 216 ? -15.750 -0.589 28.946 1.00 92.31 216 ALA A CA 1
ATOM 1676 C C . ALA A 1 216 ? -14.514 -0.390 28.050 1.00 92.31 216 ALA A C 1
ATOM 1678 O O . ALA A 1 216 ? -13.977 -1.353 27.511 1.00 92.31 216 ALA A O 1
ATOM 1679 N N . PHE A 1 217 ? -13.994 0.839 27.980 1.00 91.69 217 PHE A N 1
ATOM 1680 C CA . PHE A 1 217 ? -12.796 1.160 27.204 1.00 91.69 217 PHE A CA 1
ATOM 1681 C C . PHE A 1 217 ? -11.542 0.455 27.742 1.00 91.69 217 PHE A C 1
ATOM 1683 O O . PHE A 1 217 ? -10.715 -0.032 26.970 1.00 91.69 217 PHE A O 1
ATOM 1690 N N . ILE A 1 218 ? -11.389 0.369 29.068 1.00 91.62 218 ILE A N 1
ATOM 1691 C CA . ILE A 1 218 ? -10.268 -0.352 29.694 1.00 91.62 218 ILE A CA 1
ATOM 1692 C C . ILE A 1 218 ? -10.348 -1.848 29.359 1.00 91.62 218 ILE A C 1
ATOM 1694 O O . ILE A 1 218 ? -9.323 -2.465 29.062 1.00 91.62 218 ILE A O 1
ATOM 1698 N N . GLU A 1 219 ? -11.547 -2.428 29.366 1.00 92.88 219 GLU A N 1
ATOM 1699 C CA . GLU A 1 219 ? -11.760 -3.831 29.006 1.00 92.88 219 GLU A CA 1
ATOM 1700 C C . GLU A 1 219 ? -11.450 -4.101 27.524 1.00 92.88 219 GLU A C 1
ATOM 1702 O O . GLU A 1 219 ? -10.735 -5.055 27.203 1.00 92.88 219 GLU A O 1
ATOM 1707 N N . ASP A 1 220 ? -11.876 -3.217 26.621 1.00 93.00 220 ASP A N 1
ATOM 1708 C CA . ASP A 1 220 ? -11.519 -3.295 25.200 1.00 93.00 220 ASP A CA 1
ATOM 1709 C C . ASP A 1 220 ? -10.004 -3.184 24.984 1.00 93.00 220 ASP A C 1
ATOM 1711 O O . ASP A 1 220 ? -9.427 -3.919 24.179 1.00 93.00 220 ASP A O 1
ATOM 1715 N N . MET A 1 221 ? -9.318 -2.348 25.766 1.00 93.81 221 MET A N 1
ATOM 1716 C CA . MET A 1 221 ? -7.860 -2.249 25.739 1.00 93.81 221 MET A CA 1
ATOM 1717 C C . MET A 1 221 ? -7.157 -3.532 26.215 1.00 93.81 221 MET A C 1
ATOM 1719 O O . MET A 1 221 ? -6.123 -3.905 25.653 1.00 93.81 221 MET A O 1
ATOM 1723 N N . LYS A 1 222 ? -7.701 -4.252 27.208 1.00 93.38 222 LYS A N 1
ATOM 1724 C CA . LYS A 1 222 ? -7.168 -5.570 27.613 1.00 93.38 222 LYS A CA 1
ATOM 1725 C C . LYS A 1 222 ? -7.308 -6.589 26.487 1.00 93.38 222 LYS A C 1
ATOM 1727 O O . LYS A 1 222 ? -6.351 -7.305 26.185 1.00 93.38 222 LYS A O 1
ATOM 1732 N N . ARG A 1 223 ? -8.472 -6.621 25.831 1.00 94.19 223 ARG A N 1
ATOM 1733 C CA . ARG A 1 223 ? -8.729 -7.493 24.673 1.00 94.19 223 ARG A CA 1
ATOM 1734 C C . ARG A 1 223 ? -7.787 -7.168 23.520 1.00 94.19 223 ARG A C 1
ATOM 1736 O O . ARG A 1 223 ? -7.201 -8.079 22.942 1.00 94.19 223 ARG A O 1
ATOM 1743 N N . LEU A 1 224 ? -7.565 -5.884 23.241 1.00 93.06 224 LEU A N 1
ATOM 1744 C CA . LEU A 1 224 ? -6.613 -5.437 22.228 1.00 93.06 224 LEU A CA 1
ATOM 1745 C C . LEU A 1 224 ? -5.194 -5.951 22.515 1.00 93.06 224 LEU A C 1
ATOM 1747 O O . LEU A 1 224 ? -4.546 -6.481 21.616 1.00 93.06 224 LEU A O 1
ATOM 1751 N N . LEU A 1 225 ? -4.717 -5.854 23.760 1.00 91.06 225 LEU A N 1
ATOM 1752 C CA . LEU A 1 225 ? -3.398 -6.373 24.145 1.00 91.06 225 LEU A CA 1
ATOM 1753 C C . LEU A 1 225 ? -3.297 -7.897 23.992 1.00 91.06 225 LEU A C 1
ATOM 1755 O O . LEU A 1 225 ? -2.261 -8.400 23.557 1.00 91.06 225 LEU A O 1
ATOM 1759 N N . MET A 1 226 ? -4.370 -8.629 24.294 1.00 92.56 226 MET A N 1
ATOM 1760 C CA . MET A 1 226 ? -4.436 -10.074 24.065 1.00 92.56 226 MET A CA 1
ATOM 1761 C C . MET A 1 226 ? -4.374 -10.417 22.569 1.00 92.56 226 MET A C 1
ATOM 1763 O O . MET A 1 226 ? -3.663 -11.342 22.175 1.00 92.56 226 MET A O 1
ATOM 1767 N N . ILE A 1 227 ? -5.059 -9.647 21.719 1.00 94.06 227 ILE A N 1
ATOM 1768 C CA . ILE A 1 227 ? -4.992 -9.804 20.260 1.00 94.06 227 ILE A CA 1
ATOM 1769 C C . ILE A 1 227 ? -3.575 -9.506 19.757 1.00 94.06 227 ILE A C 1
ATOM 1771 O O . ILE A 1 227 ? -3.046 -10.270 18.952 1.00 94.06 227 ILE A O 1
ATOM 1775 N N . LEU A 1 228 ? -2.921 -8.451 20.252 1.00 92.19 228 LEU A N 1
ATOM 1776 C CA . LEU A 1 228 ? -1.534 -8.133 19.890 1.00 92.19 228 LEU A CA 1
ATOM 1777 C C . LEU A 1 228 ? -0.568 -9.260 20.273 1.00 92.19 228 LEU A C 1
ATOM 1779 O O . LEU A 1 228 ? 0.319 -9.594 19.489 1.00 92.19 228 LEU A O 1
ATOM 1783 N N . TRP A 1 229 ? -0.772 -9.890 21.433 1.00 92.19 229 TRP A N 1
ATOM 1784 C CA . TRP A 1 229 ? -0.001 -11.064 21.841 1.00 92.19 229 TRP A CA 1
ATOM 1785 C C . TRP A 1 229 ? -0.178 -12.238 20.869 1.00 92.19 229 TRP A C 1
ATOM 1787 O O . TRP A 1 229 ? 0.804 -12.865 20.473 1.00 92.19 229 TRP A O 1
ATOM 1797 N N . LEU A 1 230 ? -1.410 -12.491 20.415 1.00 93.88 230 LEU A N 1
ATOM 1798 C CA . LEU A 1 230 ? -1.696 -13.517 19.407 1.00 93.88 230 LEU A CA 1
ATOM 1799 C C . LEU A 1 230 ? -0.988 -13.241 18.067 1.00 93.88 230 LEU A C 1
ATOM 1801 O O . LEU A 1 230 ? -0.623 -14.178 17.362 1.00 93.88 230 LEU A O 1
ATOM 1805 N N . HIS A 1 231 ? -0.758 -11.970 17.725 1.00 93.38 231 HIS A N 1
ATOM 1806 C CA . HIS A 1 231 ? -0.109 -11.565 16.474 1.00 93.38 231 HIS A CA 1
ATOM 1807 C C . HIS A 1 231 ? 1.430 -11.599 16.533 1.00 93.38 231 HIS A C 1
ATOM 1809 O O . HIS A 1 231 ? 2.075 -11.415 15.501 1.00 93.38 231 HIS A O 1
ATOM 1815 N N . LEU A 1 232 ? 2.041 -11.877 17.692 1.00 93.56 232 LEU A N 1
ATOM 1816 C CA . LEU A 1 232 ? 3.500 -11.884 17.878 1.00 93.56 232 LEU A CA 1
ATOM 1817 C C . LEU A 1 232 ? 4.268 -12.835 16.930 1.00 93.56 232 LEU A C 1
ATOM 1819 O O . LEU A 1 232 ? 5.363 -12.462 16.514 1.00 93.56 232 LEU A O 1
ATOM 1823 N N . PRO A 1 233 ? 3.743 -14.011 16.524 1.00 94.44 233 PRO A N 1
ATOM 1824 C CA . PRO A 1 233 ? 4.418 -14.878 15.550 1.00 94.44 233 PRO A CA 1
ATOM 1825 C C . PRO A 1 233 ? 4.326 -14.399 14.089 1.00 94.44 233 PRO A C 1
ATOM 1827 O O . PRO A 1 233 ? 5.118 -14.830 13.250 1.00 94.44 233 PRO A O 1
ATOM 1830 N N . LEU A 1 234 ? 3.376 -13.518 13.753 1.00 93.12 234 LEU A N 1
ATOM 1831 C CA . LEU A 1 234 ? 3.111 -13.117 12.364 1.00 93.12 234 LEU A CA 1
ATOM 1832 C C . LEU A 1 234 ? 4.274 -12.398 11.664 1.00 93.12 234 LEU A C 1
ATOM 1834 O O . LEU A 1 234 ? 4.453 -12.641 10.472 1.00 93.12 234 LEU A O 1
ATOM 1838 N N . PRO A 1 235 ? 5.099 -11.561 12.325 1.00 93.19 235 PRO A N 1
ATOM 1839 C CA . PRO A 1 235 ? 6.284 -10.986 11.695 1.00 93.19 235 PRO A CA 1
ATOM 1840 C C . PRO A 1 235 ? 7.217 -12.034 11.076 1.00 93.19 235 PRO A C 1
ATOM 1842 O O . PRO A 1 235 ? 7.781 -11.780 10.017 1.00 93.19 235 PRO A O 1
ATOM 1845 N N . VAL A 1 236 ? 7.344 -13.226 11.677 1.00 94.12 236 VAL A N 1
ATOM 1846 C CA . VAL A 1 236 ? 8.164 -14.319 11.118 1.00 94.12 236 VAL A CA 1
ATOM 1847 C C . VAL A 1 236 ? 7.539 -14.865 9.836 1.00 94.12 236 VAL A C 1
ATOM 1849 O O . VAL A 1 236 ? 8.240 -15.079 8.849 1.00 94.12 236 VAL A O 1
ATOM 1852 N N . PHE A 1 237 ? 6.217 -15.046 9.829 1.00 94.75 237 PHE A N 1
ATOM 1853 C CA . PHE A 1 237 ? 5.482 -15.449 8.632 1.00 94.75 237 PHE A CA 1
ATOM 1854 C C . PHE A 1 237 ? 5.670 -14.434 7.495 1.00 94.75 237 PHE A C 1
ATOM 1856 O O . PHE A 1 237 ? 6.064 -14.819 6.396 1.00 94.75 237 PHE A O 1
ATOM 1863 N N . TRP A 1 238 ? 5.473 -13.139 7.763 1.00 93.94 238 TRP A N 1
ATOM 1864 C CA . TRP A 1 238 ? 5.609 -12.087 6.750 1.00 93.94 238 TRP A CA 1
ATOM 1865 C C . TRP A 1 238 ? 7.048 -11.925 6.252 1.00 93.94 238 TRP A C 1
ATOM 1867 O O . TRP A 1 238 ? 7.264 -11.761 5.053 1.00 93.94 238 TRP A O 1
ATOM 1877 N N . ALA A 1 239 ? 8.042 -12.082 7.133 1.00 92.31 239 ALA A N 1
ATOM 1878 C CA . ALA A 1 239 ? 9.455 -12.052 6.755 1.00 92.31 239 ALA A CA 1
ATOM 1879 C C . ALA A 1 239 ? 9.838 -13.146 5.743 1.00 92.31 239 ALA A C 1
ATOM 1881 O O . ALA A 1 239 ? 10.772 -12.947 4.962 1.00 92.31 239 ALA A O 1
ATOM 1882 N N . LEU A 1 240 ? 9.136 -14.286 5.756 1.00 93.81 240 LEU A N 1
ATOM 1883 C CA . LEU A 1 240 ? 9.290 -15.359 4.773 1.00 93.81 240 LEU A CA 1
ATOM 1884 C C . LEU A 1 240 ? 8.415 -15.126 3.538 1.00 93.81 240 LEU A C 1
ATOM 1886 O O . LEU A 1 240 ? 8.907 -15.238 2.417 1.00 93.81 240 LEU A O 1
ATOM 1890 N N . TYR A 1 241 ? 7.145 -14.774 3.736 1.00 93.56 241 TYR A N 1
ATOM 1891 C CA . TYR A 1 241 ? 6.179 -14.576 2.656 1.00 93.56 241 TYR A CA 1
ATOM 1892 C C . TYR A 1 241 ? 6.624 -13.487 1.670 1.00 93.56 241 TYR A C 1
ATOM 1894 O O . TYR A 1 241 ? 6.621 -13.706 0.459 1.00 93.56 241 TYR A O 1
ATOM 1902 N N . ASP A 1 242 ? 7.109 -12.346 2.164 1.00 93.31 242 ASP A N 1
ATOM 1903 C CA . ASP A 1 242 ? 7.511 -11.220 1.312 1.00 93.31 242 ASP A CA 1
ATOM 1904 C C . ASP A 1 242 ? 8.821 -11.472 0.534 1.00 93.31 242 ASP A C 1
ATOM 1906 O O . ASP A 1 242 ? 9.182 -10.703 -0.364 1.00 93.31 242 ASP A O 1
ATOM 1910 N N . GLN A 1 243 ? 9.532 -12.580 0.793 1.00 91.88 243 GLN A N 1
ATOM 1911 C CA . GLN A 1 243 ? 10.712 -12.962 0.001 1.00 91.88 243 GLN A CA 1
ATOM 1912 C C . GLN A 1 243 ? 10.366 -13.343 -1.439 1.00 91.88 243 GLN A C 1
ATOM 1914 O O . GLN A 1 243 ? 11.240 -13.260 -2.312 1.00 91.88 243 GLN A O 1
ATOM 1919 N N . GLN A 1 244 ? 9.105 -13.698 -1.711 1.00 90.56 244 GLN A N 1
ATOM 1920 C CA . GLN A 1 244 ? 8.647 -14.037 -3.058 1.00 90.56 244 GLN A CA 1
ATOM 1921 C C . GLN A 1 244 ? 8.922 -12.908 -4.070 1.00 90.56 244 GLN A C 1
ATOM 1923 O O . GLN A 1 244 ? 9.377 -13.159 -5.187 1.00 90.56 244 GLN A O 1
ATOM 1928 N N . GLY A 1 245 ? 8.758 -11.647 -3.647 1.00 86.12 245 GLY A N 1
ATOM 1929 C CA . GLY A 1 245 ? 8.968 -10.464 -4.489 1.00 86.12 245 GLY A CA 1
ATOM 1930 C C . GLY A 1 245 ? 10.429 -10.021 -4.638 1.00 86.12 245 GLY A C 1
ATOM 1931 O O . GLY A 1 245 ? 10.715 -9.098 -5.399 1.00 86.12 245 GLY A O 1
ATOM 1932 N N . SER A 1 246 ? 11.366 -10.663 -3.932 1.00 90.12 246 SER A N 1
ATOM 1933 C CA . SER A 1 246 ? 12.791 -10.308 -3.956 1.00 90.12 246 SER A CA 1
ATOM 1934 C C . SER A 1 246 ? 13.682 -11.524 -4.214 1.00 90.12 246 SER A C 1
ATOM 1936 O O . SER A 1 246 ? 14.033 -11.803 -5.363 1.00 90.12 246 SER A O 1
ATOM 1938 N N . ARG A 1 247 ? 14.060 -12.268 -3.170 1.00 89.25 247 ARG A N 1
ATOM 1939 C CA . ARG A 1 247 ? 15.033 -13.366 -3.251 1.00 89.25 247 ARG A CA 1
ATOM 1940 C C . ARG A 1 247 ? 14.564 -14.494 -4.164 1.00 89.25 247 ARG A C 1
ATOM 1942 O O . ARG A 1 247 ? 15.366 -14.962 -4.968 1.00 89.25 247 ARG A O 1
ATOM 1949 N N . TRP A 1 248 ? 13.288 -14.875 -4.117 1.00 90.81 248 TRP A N 1
ATOM 1950 C CA . TRP A 1 248 ? 12.778 -15.948 -4.982 1.00 90.81 248 TRP A CA 1
ATOM 1951 C C . TRP A 1 248 ? 12.761 -15.531 -6.453 1.00 90.81 248 TRP A C 1
ATOM 1953 O O . TRP A 1 248 ? 13.098 -16.329 -7.318 1.00 90.81 248 TRP A O 1
ATOM 1963 N N . THR A 1 249 ? 12.485 -14.257 -6.745 1.00 86.75 249 THR A N 1
ATOM 1964 C CA . THR A 1 249 ? 12.584 -13.722 -8.113 1.00 86.75 249 THR A CA 1
ATOM 1965 C C . THR A 1 249 ? 14.031 -13.754 -8.626 1.00 86.75 249 THR A C 1
ATOM 1967 O O . THR A 1 249 ? 14.284 -14.083 -9.784 1.00 86.75 249 THR A O 1
ATOM 1970 N N . LEU A 1 250 ? 15.010 -13.435 -7.771 1.00 85.44 250 LEU A N 1
ATOM 1971 C CA . LEU A 1 250 ? 16.431 -13.521 -8.131 1.00 85.44 250 LEU A CA 1
ATOM 1972 C C . LEU A 1 250 ? 16.899 -14.969 -8.329 1.00 85.44 250 LEU A C 1
ATOM 1974 O O . LEU A 1 250 ? 17.731 -15.210 -9.201 1.00 85.44 250 LEU A O 1
ATOM 1978 N N . GLN A 1 251 ? 16.372 -15.908 -7.540 1.00 88.25 251 GLN A N 1
ATOM 1979 C CA . GLN A 1 251 ? 16.627 -17.338 -7.695 1.00 88.25 251 GLN A CA 1
ATOM 1980 C C . GLN A 1 251 ? 16.009 -17.876 -8.988 1.00 88.25 251 GLN A C 1
ATOM 1982 O O . GLN A 1 251 ? 16.700 -18.558 -9.737 1.00 88.25 251 GLN A O 1
ATOM 1987 N N . ALA A 1 252 ? 14.761 -17.510 -9.297 1.00 86.12 252 ALA A N 1
ATOM 1988 C CA . ALA A 1 252 ? 14.069 -17.921 -10.519 1.00 86.12 252 ALA A CA 1
ATOM 1989 C C . ALA A 1 252 ? 14.849 -17.540 -11.788 1.00 86.12 252 ALA A C 1
ATOM 1991 O O . ALA A 1 252 ? 14.908 -18.319 -12.729 1.00 86.12 252 ALA A O 1
ATOM 1992 N N . LYS A 1 253 ? 15.546 -16.396 -11.783 1.00 80.81 253 LYS A N 1
ATOM 1993 C CA . LYS A 1 253 ? 16.423 -15.978 -12.891 1.00 80.81 253 LYS A CA 1
ATOM 1994 C C . LYS A 1 253 ? 17.614 -16.924 -13.135 1.00 80.81 253 LYS A C 1
ATOM 1996 O O . LYS A 1 253 ? 18.198 -16.915 -14.213 1.00 80.81 253 LYS A O 1
ATOM 2001 N N . GLN A 1 254 ? 18.034 -17.680 -12.124 1.00 85.19 254 GLN A N 1
ATOM 2002 C CA . GLN A 1 254 ? 19.127 -18.654 -12.229 1.00 85.19 254 GLN A CA 1
ATOM 2003 C C . GLN A 1 254 ? 18.627 -20.065 -12.563 1.00 85.19 254 GLN A C 1
ATOM 2005 O O . GLN A 1 254 ? 19.444 -20.963 -12.750 1.00 85.19 254 GLN A O 1
ATOM 2010 N N . MET A 1 255 ? 17.310 -20.266 -12.587 1.00 85.75 255 MET A N 1
ATOM 2011 C CA . MET A 1 255 ? 16.686 -21.543 -12.905 1.00 85.75 255 MET A CA 1
ATOM 2012 C C . MET A 1 255 ? 16.429 -21.652 -14.404 1.00 85.75 255 MET A C 1
ATOM 2014 O O . MET A 1 255 ? 16.401 -20.653 -15.124 1.00 85.75 255 MET A O 1
ATOM 2018 N N . ASP A 1 256 ? 16.247 -22.884 -14.865 1.00 79.00 256 ASP A N 1
ATOM 2019 C CA . ASP A 1 256 ? 15.924 -23.133 -16.258 1.00 79.00 256 ASP A CA 1
ATOM 2020 C C . ASP A 1 256 ? 14.468 -22.738 -16.554 1.00 79.00 256 ASP A C 1
ATOM 2022 O O . ASP A 1 256 ? 13.546 -23.141 -15.844 1.00 79.00 256 ASP A O 1
ATOM 2026 N N . GLY A 1 257 ? 14.270 -21.911 -17.581 1.00 72.12 257 GLY A N 1
ATOM 2027 C CA . GLY A 1 257 ? 12.982 -21.301 -17.922 1.00 72.12 257 GLY A CA 1
ATOM 2028 C C . GLY A 1 257 ? 12.080 -22.177 -18.793 1.00 72.12 257 GLY A C 1
ATOM 2029 O O . GLY A 1 257 ? 11.078 -21.681 -19.308 1.00 72.12 257 GLY A O 1
ATOM 2030 N N . TYR A 1 258 ? 12.427 -23.448 -19.026 1.00 72.31 258 TYR A N 1
ATOM 2031 C CA . TYR A 1 258 ? 11.619 -24.328 -19.873 1.00 72.31 258 TYR A CA 1
ATOM 2032 C C . TYR A 1 258 ? 10.315 -24.718 -19.186 1.00 72.31 258 TYR A C 1
ATOM 2034 O O . TYR A 1 258 ? 10.292 -25.466 -18.209 1.00 72.31 258 TYR A O 1
ATOM 2042 N N . VAL A 1 259 ? 9.208 -24.283 -19.777 1.00 68.31 259 VAL A N 1
ATOM 2043 C CA . VAL A 1 259 ? 7.866 -24.735 -19.419 1.00 68.31 259 VAL A CA 1
ATOM 2044 C C . VAL A 1 259 ? 7.182 -25.190 -20.705 1.00 68.31 259 VAL A C 1
ATOM 2046 O O . VAL A 1 259 ? 7.010 -24.412 -21.638 1.00 68.31 259 VAL A O 1
ATOM 2049 N N . VAL A 1 260 ? 6.829 -26.479 -20.777 1.00 66.50 260 VAL A N 1
ATOM 2050 C CA . VAL A 1 260 ? 6.092 -27.089 -21.907 1.00 66.50 260 VAL A CA 1
ATOM 2051 C C . VAL A 1 260 ? 6.737 -26.783 -23.276 1.00 66.50 260 VAL A C 1
ATOM 2053 O O . VAL A 1 260 ? 6.087 -26.337 -24.213 1.00 66.50 260 VAL A O 1
ATOM 2056 N N . GLY A 1 261 ? 8.053 -26.991 -23.391 1.00 60.59 261 GLY A N 1
ATOM 2057 C CA . GLY A 1 261 ? 8.788 -26.835 -24.658 1.00 60.59 261 GLY A CA 1
ATOM 2058 C C . GLY A 1 261 ? 9.080 -25.391 -25.084 1.00 60.59 261 GLY A C 1
ATOM 2059 O O . GLY A 1 261 ? 9.733 -25.190 -26.106 1.00 60.59 261 GLY A O 1
ATOM 2060 N N . HIS A 1 262 ? 8.664 -24.393 -24.301 1.00 58.28 262 HIS A N 1
ATOM 2061 C CA . HIS A 1 262 ? 8.978 -22.985 -24.532 1.00 58.28 262 HIS A CA 1
ATOM 2062 C C . HIS A 1 262 ? 9.880 -22.434 -23.425 1.00 58.28 262 HIS A C 1
ATOM 2064 O O . HIS A 1 262 ? 9.689 -22.736 -22.246 1.00 58.28 262 HIS A O 1
ATOM 2070 N N . VAL A 1 263 ? 10.866 -21.619 -23.810 1.00 63.97 263 VAL A N 1
ATOM 2071 C CA . VAL A 1 263 ? 11.725 -20.895 -22.866 1.00 63.97 263 VAL A CA 1
ATOM 2072 C C . VAL A 1 263 ? 11.000 -19.630 -22.433 1.00 63.97 263 VAL A C 1
ATOM 2074 O O . VAL A 1 263 ? 10.835 -18.701 -23.223 1.00 63.97 263 VAL A O 1
ATOM 2077 N N . PHE A 1 264 ? 10.586 -19.588 -21.173 1.00 61.56 264 PHE A N 1
ATOM 2078 C CA . PHE A 1 264 ? 10.109 -18.378 -20.524 1.00 61.56 264 PHE A CA 1
ATOM 2079 C C . PHE A 1 264 ? 11.302 -17.684 -19.872 1.00 61.56 264 PHE A C 1
ATOM 2081 O O . PHE A 1 264 ? 11.834 -18.138 -18.860 1.00 61.56 264 PHE A O 1
ATOM 2088 N N . THR A 1 265 ? 11.751 -16.583 -20.465 1.00 57.41 265 THR A N 1
ATOM 2089 C CA . THR A 1 265 ? 12.781 -15.736 -19.864 1.00 57.41 265 THR A CA 1
ATOM 2090 C C . THR A 1 265 ? 12.166 -14.890 -18.752 1.00 57.41 265 THR A C 1
ATOM 2092 O O . THR A 1 265 ? 11.405 -13.954 -19.003 1.00 57.41 265 THR A O 1
ATOM 2095 N N . VAL A 1 266 ? 12.502 -15.247 -17.507 1.00 53.75 266 VAL A N 1
ATOM 2096 C CA . VAL A 1 266 ? 12.198 -14.475 -16.292 1.00 53.75 266 VAL A CA 1
ATOM 2097 C C . VAL A 1 266 ? 13.135 -13.279 -16.199 1.00 53.75 266 VAL A C 1
ATOM 2099 O O . VAL A 1 266 ? 14.367 -13.441 -16.067 1.00 53.75 266 VAL A O 1
#

Radius of gyration: 23.19 Å; Cα contacts (8 Å, |Δi|>4): 251; chains: 1; bounding box: 54×43×75 Å

Sequence (266 aa):
MYLTQRLDFSRDTATVLFHSFVALSYITPLFGAIIADSYFGRYNVILYLSVVYLTGNIIMTITAMTPPFWLGPVVALILIGTGTGGIKPCVNAFGGDQFNPDQTKELDQFFSVFYFSINVGSFMSILITPFLRAYVHCFGGDCYALAFGLPALLMAGGTLLFFCGRSTYKIVPPTEGNLIGQMLKCVMLALRHKLTKGQESKSHWLDHAEGSFEPAFIEDMKRLLMILWLHLPLPVFWALYDQQGSRWTLQAKQMDGYVVGHVFTV